Protein AF-A0A7S1VAY6-F1 (afdb_monomer_lite)

Sequence (345 aa):
GAHVGHLSRSVSFITSPSSVDRGHIMYTGDGEMDFQYVRLEQFGRTTIEIINNTKIEDLSGLNFEEGWAKMSVTHQGTNQLARYVFHAHHSRIESFLHGSVILFTPRNGCVHHDSRMHSTNNVVVGAEGSGIFLEDGTETGSVLNNFLVGTGGGSRGGDDGRFSTSSGKDMGHGGFGIWARGQYATIQNNRAEGHFGFAPYAYFVHPGFIQTLKVPAVTGTPTALVGKSLQQVWNMLEPESLSIQVFGAFNDNSAFGTWRIGLDLSYFGGNGSEFVGTELVALASSGRGISTTHTSLLRLDGGSIEAAVPTNTIIGVWCNNGGPLEINYEVIPMVGVNLERGGAC

Foldseek 3Di:
DDDDDDQDFPAEDEDDLPDLDFDAAEDAEEDAAAAERYEFEAWFHNALDDWFAFDWPDCVPPDPVPCPVVIDGPDHGSTHAPGESEEHAHYQEEHEDYLYEYYAYNAEHYEYHLHAYERENYEYEHHQQEPYEDQQALYEYEQYQYEYEFDQHFPLDAQVVCCVVVVSRSHSRQFEHYEHQHLQYAYENYEYEAHGSHEPAEYAHPCVRQQQPANDNYPPQPPVRHGHGNVRVLVVQAPPLDESVVRYAAEQYEYAHYAAEHYEYALAEGRNHEHYAYAYEYAYLEYEDYEYHQYEEYEYAAYEHEHPDLNREYAHYEYENYHDYDYPPVHYYYYSYDPDHHYDD

Organism: NCBI:txid210454

Secondary structure (DSSP, 8-state):
---------SEEEE--TT-SS---EEEEET--EEEESEEEES-S-S--SPPB--EE---TT--HHHHTTT--EEE--SB-TT--SEEEEEESS-EEEES-EEEEESS-SEEEESSBEEEES-EEEEESSEEEEE-SS--BEEEES-EEEEES-S----THHHHHHHTTTT-S-S-EEEEES-S-EEEES-EEEEE-SSEEEEEE--HHHHTT-B----TTS-TTTTT-BHHHHHHHHTTTT--GGGT-EEES-EEEEESSEEEEEES-B-TT-EEEEEEEEE-SSS-EEEEEES-B--EEEEEEEEESSTT--EEEEEEES----EE-TTTS-EESEE---BS--

Radius of gyration: 19.98 Å; chains: 1; bounding box: 55×47×58 Å

InterPro domains:
  IPR018524 DNA/RNA non-specific endonuclease, active site [PS01070] (21-29)

pLDDT: mean 85.47, std 11.88, range [46.44, 98.69]

Structure (mmCIF, N/CA/C/O backbone):
data_AF-A0A7S1VAY6-F1
#
_entry.id   AF-A0A7S1VAY6-F1
#
loop_
_atom_site.group_PDB
_atom_site.id
_atom_site.type_symbol
_atom_site.label_atom_id
_atom_site.label_alt_id
_atom_site.label_comp_id
_atom_site.label_asym_id
_atom_site.label_entity_id
_atom_site.label_seq_id
_atom_site.pdbx_PDB_ins_code
_atom_site.Cartn_x
_atom_site.Cartn_y
_atom_site.Cartn_z
_atom_site.occupancy
_atom_site.B_iso_or_equiv
_atom_site.auth_seq_id
_atom_site.auth_comp_id
_atom_site.auth_asym_id
_atom_site.auth_atom_id
_atom_site.pdbx_PDB_model_num
ATOM 1 N N . GLY A 1 1 ? -13.691 -16.125 14.384 1.00 62.09 1 GLY A N 1
ATOM 2 C CA . GLY A 1 1 ? -13.658 -17.023 13.210 1.00 62.09 1 GLY A CA 1
ATOM 3 C C . GLY A 1 1 ? -12.225 -17.417 12.909 1.00 62.09 1 GLY A C 1
ATOM 4 O O . GLY A 1 1 ? -11.327 -16.821 13.488 1.00 62.09 1 GLY A O 1
ATOM 5 N N . ALA A 1 2 ? -12.010 -18.411 12.047 1.00 78.44 2 ALA A N 1
ATOM 6 C CA . ALA A 1 2 ? -10.693 -18.740 11.497 1.00 78.44 2 ALA A CA 1
ATOM 7 C C . ALA A 1 2 ? -10.665 -18.343 10.016 1.00 78.44 2 ALA A C 1
ATOM 9 O O . ALA A 1 2 ? -11.631 -18.615 9.303 1.00 78.44 2 ALA A O 1
ATOM 10 N N . HIS A 1 3 ? -9.575 -17.723 9.565 1.00 86.62 3 HIS A N 1
ATOM 11 C CA . HIS A 1 3 ? -9.366 -17.360 8.163 1.00 86.62 3 HIS A CA 1
ATOM 12 C C . HIS A 1 3 ? -8.273 -18.232 7.552 1.00 86.62 3 HIS A C 1
ATOM 14 O O . HIS A 1 3 ? -7.314 -18.614 8.223 1.00 86.62 3 HIS A O 1
ATOM 20 N N . VAL A 1 4 ? -8.429 -18.564 6.272 1.00 90.06 4 VAL A N 1
ATOM 21 C CA . VAL A 1 4 ? -7.498 -19.425 5.540 1.00 90.06 4 VAL A CA 1
ATOM 22 C C . VAL A 1 4 ? -7.156 -18.759 4.214 1.00 90.06 4 VAL A C 1
ATOM 24 O O . VAL A 1 4 ? -8.035 -18.510 3.395 1.00 90.06 4 VAL A O 1
ATOM 27 N N . GLY A 1 5 ? -5.868 -18.484 4.000 1.00 91.56 5 GLY A N 1
ATOM 28 C CA . GLY A 1 5 ? -5.339 -18.001 2.726 1.00 91.56 5 GLY A CA 1
ATOM 29 C C . GLY A 1 5 ? -4.748 -19.147 1.905 1.00 91.56 5 GLY A C 1
ATOM 30 O O . GLY A 1 5 ? -3.896 -19.889 2.390 1.00 91.56 5 GLY A O 1
ATOM 31 N N . HIS A 1 6 ? -5.161 -19.288 0.645 1.00 94.81 6 HIS A N 1
ATOM 32 C CA . HIS A 1 6 ? -4.549 -20.241 -0.284 1.00 94.81 6 HIS A CA 1
ATOM 33 C C . HIS A 1 6 ? -3.290 -19.620 -0.908 1.00 94.81 6 HIS A C 1
ATOM 35 O O . HIS A 1 6 ? -3.394 -18.651 -1.661 1.00 94.81 6 HIS A O 1
ATOM 41 N N . LEU A 1 7 ? -2.105 -20.171 -0.613 1.00 97.38 7 LEU A N 1
ATOM 42 C CA . LEU A 1 7 ? -0.810 -19.563 -0.973 1.00 97.38 7 LEU A CA 1
ATOM 43 C C . LEU A 1 7 ? -0.155 -20.133 -2.244 1.00 97.38 7 LEU A C 1
ATOM 45 O O . LEU A 1 7 ? 0.759 -19.521 -2.795 1.00 97.38 7 LEU A O 1
ATOM 49 N N . SER A 1 8 ? -0.578 -21.304 -2.725 1.00 96.38 8 SER A N 1
ATOM 50 C CA . SER A 1 8 ? -0.020 -21.903 -3.945 1.00 96.38 8 SER A CA 1
ATOM 51 C C . SER A 1 8 ? -0.697 -21.383 -5.206 1.00 96.38 8 SER A C 1
ATOM 53 O O . SER A 1 8 ? -1.898 -21.120 -5.222 1.00 96.38 8 SER A O 1
ATOM 55 N N . ARG A 1 9 ? 0.085 -21.269 -6.280 1.00 97.50 9 ARG A N 1
ATOM 56 C CA . ARG A 1 9 ? -0.356 -20.900 -7.627 1.00 97.50 9 ARG A CA 1
ATOM 57 C C . ARG A 1 9 ? 0.389 -21.751 -8.649 1.00 97.50 9 ARG A C 1
ATOM 59 O O . ARG A 1 9 ? 1.514 -22.163 -8.381 1.00 97.50 9 ARG A O 1
ATOM 66 N N . SER A 1 10 ? -0.233 -22.001 -9.800 1.00 96.44 10 SER A N 1
ATOM 67 C CA . SER A 1 10 ? 0.363 -22.806 -10.877 1.00 96.44 10 SER A CA 1
ATOM 68 C C . SER A 1 10 ? 1.561 -22.117 -11.531 1.00 96.44 10 SER A C 1
ATOM 70 O O . SER A 1 10 ? 2.460 -22.787 -12.028 1.00 96.44 10 SER A O 1
ATOM 72 N N . VAL A 1 11 ? 1.578 -20.781 -11.513 1.00 97.19 11 VAL A N 1
ATOM 73 C CA . VAL A 1 11 ? 2.704 -19.962 -11.962 1.00 97.19 11 VAL A CA 1
ATOM 74 C C . VAL A 1 11 ? 3.364 -19.344 -10.737 1.00 97.19 11 VAL A C 1
ATOM 76 O O . VAL A 1 11 ? 2.702 -18.687 -9.928 1.00 97.19 11 VAL A O 1
ATOM 79 N N . SER A 1 12 ? 4.672 -19.555 -10.594 1.00 97.00 12 SER A N 1
ATOM 80 C CA . SER A 1 12 ? 5.453 -19.007 -9.489 1.00 97.00 12 SER A CA 1
ATOM 81 C C . SER A 1 12 ? 6.788 -18.453 -9.960 1.00 97.00 12 SER A C 1
ATOM 83 O O . SER A 1 12 ? 7.541 -19.150 -10.639 1.00 97.00 12 SER A O 1
ATOM 85 N N . PHE A 1 13 ? 7.109 -17.246 -9.510 1.00 96.62 13 PHE A N 1
ATOM 86 C CA . PHE A 1 13 ? 8.430 -16.653 -9.631 1.00 96.62 13 PHE A CA 1
ATOM 87 C C . PHE A 1 13 ? 9.034 -16.544 -8.235 1.00 96.62 13 PHE A C 1
ATOM 89 O O . PHE A 1 13 ? 8.466 -15.914 -7.342 1.00 96.62 13 PHE A O 1
ATOM 96 N N . ILE A 1 14 ? 10.177 -17.196 -8.041 1.00 96.38 14 ILE A N 1
ATOM 97 C CA . ILE A 1 14 ? 10.811 -17.340 -6.732 1.00 96.38 14 ILE A CA 1
ATOM 98 C C . ILE A 1 14 ? 12.276 -16.958 -6.885 1.00 96.38 14 ILE A C 1
ATOM 100 O O . ILE A 1 14 ? 12.974 -17.503 -7.739 1.00 96.38 14 ILE A O 1
ATOM 104 N N . THR A 1 15 ? 12.742 -16.023 -6.061 1.00 96.69 15 THR A N 1
ATOM 105 C CA . THR A 1 15 ? 14.181 -15.789 -5.899 1.00 96.69 15 THR A CA 1
ATOM 106 C C . THR A 1 15 ? 14.673 -16.603 -4.700 1.00 96.69 15 THR A C 1
ATOM 108 O O . THR A 1 15 ? 13.926 -16.801 -3.750 1.00 96.69 15 THR A O 1
ATOM 111 N N . SER A 1 16 ? 15.918 -17.086 -4.727 1.00 93.19 16 SER A N 1
ATOM 112 C CA . SER A 1 16 ? 16.529 -17.748 -3.565 1.00 93.19 16 SER A CA 1
ATOM 113 C C . SER A 1 16 ? 16.543 -16.829 -2.326 1.00 93.19 16 SER A C 1
ATOM 115 O O . SER A 1 16 ? 16.897 -15.652 -2.474 1.00 93.19 16 SER A O 1
ATOM 117 N N . PRO A 1 17 ? 16.300 -17.346 -1.101 1.00 85.38 17 PRO A N 1
ATOM 118 C CA . PRO A 1 17 ? 16.268 -16.520 0.117 1.00 85.38 17 PRO A CA 1
ATOM 119 C C . PRO A 1 17 ? 17.592 -15.845 0.427 1.00 85.38 17 PRO A C 1
ATOM 121 O O . PRO A 1 17 ? 17.623 -14.721 0.935 1.00 85.38 17 PRO A O 1
ATOM 124 N N . SER A 1 18 ? 18.678 -16.532 0.079 1.00 88.25 18 SER A N 1
ATOM 125 C CA . SER A 1 18 ? 20.050 -16.066 0.235 1.00 88.25 18 SER A CA 1
ATOM 126 C C . SER A 1 18 ? 20.506 -15.120 -0.876 1.00 88.25 18 SER A C 1
ATOM 128 O O . SER A 1 18 ? 21.628 -14.623 -0.810 1.00 88.25 18 SER A O 1
ATOM 130 N N . SER A 1 19 ? 19.682 -14.871 -1.902 1.00 89.69 19 SER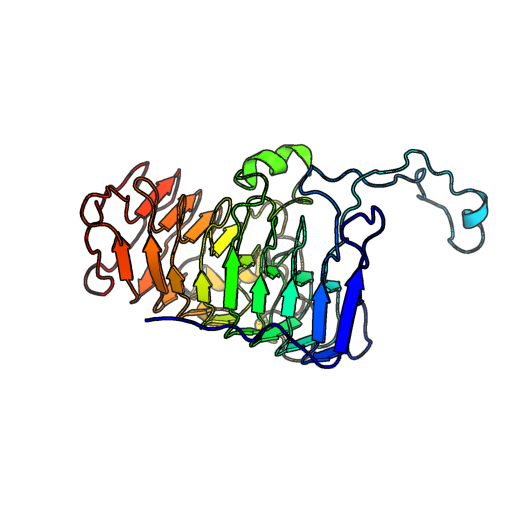 A N 1
ATOM 131 C CA . SER A 1 19 ? 20.079 -13.992 -2.998 1.00 89.69 19 SER A CA 1
ATOM 132 C C . SER A 1 19 ? 20.181 -12.545 -2.526 1.00 89.69 19 SER A C 1
ATOM 134 O O . SER A 1 19 ? 19.230 -11.982 -1.970 1.00 89.69 19 SER A O 1
ATOM 136 N N . VAL A 1 20 ? 21.325 -11.930 -2.822 1.00 85.88 20 VAL A N 1
ATOM 137 C CA . VAL A 1 20 ? 21.521 -10.477 -2.731 1.00 85.88 20 VAL A CA 1
ATOM 138 C C . VAL A 1 20 ? 20.916 -9.743 -3.938 1.00 85.88 20 VAL A C 1
ATOM 140 O O . VAL A 1 20 ? 20.630 -8.548 -3.868 1.00 85.88 20 VAL A O 1
ATOM 143 N N . ASP A 1 21 ? 20.617 -10.489 -5.005 1.00 86.75 21 ASP A N 1
ATOM 144 C CA . ASP A 1 21 ? 20.003 -10.018 -6.241 1.00 86.75 21 ASP A CA 1
ATOM 145 C C . ASP A 1 21 ? 18.615 -10.634 -6.394 1.00 86.75 21 ASP A C 1
ATOM 147 O O . ASP A 1 21 ? 18.418 -11.712 -6.956 1.00 86.75 21 ASP A O 1
ATOM 151 N N . ARG A 1 22 ? 17.633 -9.956 -5.806 1.00 92.25 22 ARG A N 1
ATOM 152 C CA . ARG A 1 22 ? 16.227 -10.352 -5.855 1.00 92.25 22 ARG A CA 1
ATOM 153 C C . ARG A 1 22 ? 15.528 -9.795 -7.087 1.00 92.25 22 ARG A C 1
ATOM 155 O O . ARG A 1 22 ? 15.816 -8.668 -7.507 1.00 92.25 22 ARG A O 1
ATOM 162 N N . GLY A 1 23 ? 14.607 -10.581 -7.640 1.00 93.12 23 GLY A N 1
ATOM 163 C CA . GLY A 1 23 ? 13.790 -10.168 -8.776 1.00 93.12 23 GLY A CA 1
ATOM 164 C C . GLY A 1 23 ? 12.960 -8.919 -8.473 1.00 93.12 23 GLY A C 1
ATOM 165 O O . GLY A 1 23 ? 12.684 -8.595 -7.318 1.00 93.12 23 GLY A O 1
ATOM 166 N N . HIS A 1 24 ? 12.557 -8.218 -9.524 1.00 95.06 24 HIS A N 1
ATOM 167 C CA . HIS A 1 24 ? 11.700 -7.043 -9.463 1.00 95.06 24 HIS A CA 1
ATOM 168 C C . HIS A 1 24 ? 10.812 -7.047 -10.704 1.00 95.06 24 HIS A C 1
ATOM 170 O O . HIS A 1 24 ? 11.334 -7.101 -11.817 1.00 95.06 24 HIS A O 1
ATOM 176 N N . ILE A 1 25 ? 9.493 -7.021 -10.520 1.00 94.19 25 ILE A N 1
ATOM 177 C CA . ILE A 1 25 ? 8.556 -6.866 -11.632 1.00 94.19 25 ILE A CA 1
ATOM 178 C C . ILE A 1 25 ? 8.195 -5.390 -11.714 1.00 94.19 25 ILE A C 1
ATOM 180 O O . ILE A 1 25 ? 7.524 -4.866 -10.825 1.00 94.19 25 ILE A O 1
ATOM 184 N N . MET A 1 26 ? 8.665 -4.736 -12.774 1.00 92.81 26 MET A N 1
ATOM 185 C CA . MET A 1 26 ? 8.316 -3.359 -13.093 1.00 92.81 26 MET A CA 1
ATOM 186 C C . MET A 1 26 ? 7.440 -3.328 -14.325 1.00 92.81 26 MET A C 1
ATOM 188 O O . MET A 1 26 ? 7.745 -3.967 -15.332 1.00 92.81 26 MET A O 1
ATOM 192 N N . TYR A 1 27 ? 6.409 -2.509 -14.244 1.00 90.00 27 TYR A N 1
ATOM 193 C CA . TYR A 1 27 ? 5.573 -2.171 -15.362 1.00 90.00 27 TYR A CA 1
ATOM 194 C C . TYR A 1 27 ? 5.511 -0.656 -15.537 1.00 90.00 27 TYR A C 1
ATOM 196 O O . TYR A 1 27 ? 5.366 0.073 -14.560 1.00 90.00 27 TYR A O 1
ATOM 204 N N . THR A 1 28 ? 5.684 -0.176 -16.770 1.00 91.06 28 THR A N 1
ATOM 205 C CA . THR A 1 28 ? 5.775 1.253 -17.069 1.00 91.06 28 THR A CA 1
ATOM 206 C C . THR A 1 28 ? 5.270 1.579 -18.471 1.00 91.06 28 THR A C 1
ATOM 208 O O . THR A 1 28 ? 5.361 0.752 -19.380 1.00 91.06 28 THR A O 1
ATOM 211 N N . GLY A 1 29 ? 4.771 2.803 -18.653 1.00 87.06 29 GLY A N 1
ATOM 212 C CA . GLY A 1 29 ? 4.339 3.314 -19.951 1.00 87.06 29 GLY A CA 1
ATOM 213 C C . GLY A 1 29 ? 2.973 2.787 -20.391 1.00 87.06 29 GLY A C 1
ATOM 214 O O . GLY A 1 29 ? 2.019 2.812 -19.617 1.00 87.06 29 GLY A O 1
ATOM 215 N N . ASP A 1 30 ? 2.879 2.380 -21.658 1.00 87.06 30 ASP A N 1
ATOM 216 C CA . ASP A 1 30 ? 1.618 2.128 -22.374 1.00 87.06 30 ASP A CA 1
ATOM 217 C C . ASP A 1 30 ? 1.333 0.625 -22.635 1.00 87.06 30 ASP A C 1
ATOM 219 O O . ASP A 1 30 ? 0.508 0.296 -23.484 1.00 87.06 30 ASP A O 1
ATOM 223 N N . GLY A 1 31 ? 2.041 -0.311 -21.989 1.00 79.62 31 GLY A N 1
ATOM 224 C CA . GLY A 1 31 ? 1.965 -1.748 -22.318 1.00 79.62 31 GLY A CA 1
ATOM 225 C C . GLY A 1 31 ? 0.978 -2.557 -21.470 1.00 79.62 31 GLY A C 1
ATOM 226 O O . GLY A 1 31 ? 1.164 -2.668 -20.279 1.00 79.62 31 GLY A O 1
ATOM 227 N N . GLU A 1 32 ? -0.040 -3.207 -22.034 1.00 78.81 32 GLU A N 1
ATOM 228 C CA . GLU A 1 32 ? -1.038 -3.944 -21.226 1.00 78.81 32 GLU A CA 1
ATOM 229 C C . GLU A 1 32 ? -0.427 -4.927 -20.211 1.00 78.81 32 GLU A C 1
ATOM 231 O O . GLU A 1 32 ? 0.386 -5.784 -20.566 1.00 78.81 32 GLU A O 1
ATOM 236 N N . MET A 1 33 ? -0.823 -4.794 -18.938 1.00 79.50 33 MET A N 1
ATOM 237 C CA . MET A 1 33 ? -0.388 -5.687 -17.869 1.00 79.50 33 MET A CA 1
ATOM 238 C C . MET A 1 33 ? -1.571 -6.226 -17.074 1.00 79.50 33 MET A C 1
ATOM 240 O O . MET A 1 33 ? -2.215 -5.517 -16.296 1.00 79.50 33 MET A O 1
ATOM 244 N N . ASP A 1 34 ? -1.753 -7.533 -17.205 1.00 88.44 34 ASP A N 1
ATOM 245 C CA . ASP A 1 34 ? -2.732 -8.300 -16.459 1.00 88.44 34 ASP A CA 1
ATOM 246 C C . ASP A 1 34 ? -2.043 -9.464 -15.731 1.00 88.44 34 ASP A C 1
ATOM 248 O O . ASP A 1 34 ? -1.681 -10.483 -16.324 1.00 88.44 34 ASP A O 1
ATOM 252 N N . PHE A 1 35 ? -1.770 -9.276 -14.437 1.00 92.31 35 PHE A N 1
ATOM 253 C CA . PHE A 1 35 ? -1.018 -10.223 -13.619 1.00 92.31 35 PHE A CA 1
ATOM 254 C C . PHE A 1 35 ? -1.958 -10.970 -12.673 1.00 92.31 35 PHE A C 1
ATOM 256 O O . PHE A 1 35 ? -2.285 -10.500 -11.579 1.00 92.31 35 PHE A O 1
ATOM 263 N N . GLN A 1 36 ? -2.401 -12.155 -13.094 1.00 95.94 36 GLN A N 1
ATOM 264 C CA . GLN A 1 36 ? -3.411 -12.913 -12.359 1.00 95.94 36 GLN A CA 1
ATOM 265 C C . GLN A 1 36 ? -2.922 -14.269 -11.864 1.00 95.94 36 GLN A C 1
ATOM 267 O O . GLN A 1 36 ? -2.280 -15.023 -12.592 1.00 95.94 36 GLN A O 1
ATOM 272 N N . TYR A 1 37 ? -3.313 -14.617 -10.638 1.00 97.69 37 TYR A N 1
ATOM 273 C CA . TYR A 1 37 ? -3.116 -15.941 -10.046 1.00 97.69 37 TYR A CA 1
ATOM 274 C C . TYR A 1 37 ? -1.657 -16.411 -10.049 1.00 97.69 37 TYR A C 1
ATOM 276 O O . TYR A 1 37 ? -1.381 -17.594 -10.254 1.00 97.69 37 TYR A O 1
ATOM 284 N N . VAL A 1 38 ? -0.718 -15.503 -9.781 1.00 97.25 38 VAL A N 1
ATOM 285 C CA . VAL A 1 38 ? 0.718 -15.805 -9.731 1.00 97.25 38 VAL A CA 1
ATOM 286 C C . VAL A 1 38 ? 1.233 -15.742 -8.297 1.00 97.25 38 VAL A C 1
ATOM 288 O O . VAL A 1 38 ? 0.786 -14.924 -7.496 1.00 97.25 38 VAL A O 1
ATOM 291 N N . ARG A 1 39 ? 2.197 -16.602 -7.960 1.00 98.00 39 ARG A N 1
ATOM 292 C CA . ARG A 1 39 ? 2.983 -16.496 -6.724 1.00 98.00 39 ARG A CA 1
ATOM 293 C C . ARG A 1 39 ? 4.296 -15.765 -6.996 1.00 98.00 39 ARG A C 1
ATOM 295 O O . ARG A 1 39 ? 5.075 -16.197 -7.840 1.00 98.00 39 ARG A O 1
ATOM 302 N N . LEU A 1 40 ? 4.554 -14.709 -6.240 1.00 97.75 40 LEU A N 1
ATOM 303 C CA . LEU A 1 40 ? 5.805 -13.960 -6.210 1.00 97.75 40 LEU A CA 1
ATOM 304 C C . LEU A 1 40 ? 6.443 -14.128 -4.837 1.00 97.75 40 LEU A C 1
ATOM 306 O O . LEU A 1 40 ? 5.812 -13.848 -3.819 1.00 97.75 40 LEU A O 1
ATOM 310 N N . GLU A 1 41 ? 7.689 -14.582 -4.791 1.00 97.50 41 GLU A N 1
ATOM 311 C CA . GLU A 1 41 ? 8.341 -14.892 -3.523 1.00 97.50 41 GLU A CA 1
ATOM 312 C C . GLU A 1 41 ? 9.785 -14.415 -3.473 1.00 97.50 41 GLU A C 1
ATOM 314 O O . GLU A 1 41 ? 10.598 -14.747 -4.339 1.00 97.50 41 GLU A O 1
ATOM 319 N N . GLN A 1 42 ? 10.098 -13.674 -2.405 1.00 95.81 42 GLN A N 1
ATOM 320 C CA . GLN A 1 42 ? 11.440 -13.175 -2.098 1.00 95.81 42 GLN A CA 1
ATOM 321 C C . GLN A 1 42 ? 11.990 -12.221 -3.164 1.00 95.81 42 GLN A C 1
ATOM 323 O O . GLN A 1 42 ? 13.178 -12.197 -3.470 1.00 95.81 42 GLN A O 1
ATOM 328 N N . PHE A 1 43 ? 11.104 -11.391 -3.709 1.00 96.50 43 PHE A N 1
ATOM 329 C CA . PHE A 1 43 ? 11.421 -10.316 -4.646 1.00 96.50 43 PHE A CA 1
ATOM 330 C C . PHE A 1 43 ? 11.623 -8.972 -3.915 1.00 96.50 43 PHE A C 1
ATOM 332 O O . PHE A 1 43 ? 11.376 -8.839 -2.710 1.00 96.50 43 PHE A O 1
ATOM 339 N N . GLY A 1 44 ? 12.035 -7.953 -4.667 1.00 94.75 44 GLY A N 1
ATOM 340 C CA . GLY A 1 44 ? 12.216 -6.582 -4.207 1.00 94.75 44 GLY A CA 1
ATOM 341 C C . GLY A 1 44 ? 13.580 -6.350 -3.566 1.00 94.75 44 GLY A C 1
ATOM 342 O O . GLY A 1 44 ? 14.583 -6.947 -3.949 1.00 94.75 44 GLY A O 1
ATOM 343 N N . ARG A 1 45 ? 13.647 -5.440 -2.597 1.00 93.06 45 ARG A N 1
ATOM 344 C CA . ARG A 1 45 ? 14.878 -5.178 -1.837 1.00 93.06 45 ARG A CA 1
ATOM 345 C C . ARG A 1 45 ? 15.229 -6.345 -0.916 1.00 93.06 45 ARG A C 1
ATOM 347 O O . ARG A 1 45 ? 14.388 -7.153 -0.537 1.00 93.06 45 ARG A O 1
ATOM 354 N N . THR A 1 46 ? 16.495 -6.402 -0.525 1.00 91.75 46 THR A N 1
ATOM 355 C CA . THR A 1 46 ? 17.024 -7.375 0.443 1.00 91.75 46 THR A CA 1
ATOM 356 C C . THR A 1 46 ? 16.982 -6.865 1.881 1.00 91.75 46 THR A C 1
ATOM 358 O O . THR A 1 46 ? 17.260 -7.626 2.800 1.00 91.75 46 THR A O 1
ATOM 361 N N . THR A 1 47 ? 16.641 -5.590 2.089 1.00 92.38 47 THR A N 1
ATOM 362 C CA . THR A 1 47 ? 16.638 -4.954 3.407 1.00 92.38 47 THR A CA 1
ATOM 363 C C . THR A 1 47 ? 15.634 -3.803 3.506 1.00 92.38 47 THR A C 1
ATOM 365 O O . THR A 1 47 ? 15.348 -3.123 2.512 1.00 92.38 47 THR A O 1
ATOM 368 N N . ILE A 1 48 ? 15.163 -3.540 4.729 1.00 91.69 48 ILE A N 1
ATOM 369 C CA . ILE A 1 48 ? 14.350 -2.376 5.090 1.00 91.69 48 ILE A CA 1
ATOM 370 C C . ILE A 1 48 ? 15.180 -1.114 5.370 1.00 91.69 48 ILE A C 1
ATOM 372 O O . ILE A 1 48 ? 14.604 -0.050 5.602 1.00 91.69 48 ILE A O 1
ATOM 376 N N . GLU A 1 49 ? 16.513 -1.191 5.348 1.00 91.94 49 GLU A N 1
ATOM 377 C CA . GLU A 1 49 ? 17.389 -0.046 5.640 1.00 91.94 49 GLU A CA 1
ATOM 378 C C . GLU A 1 49 ? 17.107 1.179 4.755 1.00 91.94 49 GLU A C 1
ATOM 380 O O . GLU A 1 49 ? 16.375 1.106 3.768 1.00 91.94 49 GLU A O 1
ATOM 385 N N . ILE A 1 50 ? 17.643 2.343 5.111 1.00 91.25 50 ILE A N 1
ATOM 386 C CA . ILE A 1 50 ? 17.462 3.557 4.300 1.00 91.25 50 ILE A CA 1
ATOM 387 C C . ILE A 1 50 ? 18.022 3.336 2.885 1.00 91.25 50 ILE A C 1
ATOM 389 O O . ILE A 1 50 ? 19.017 2.625 2.702 1.00 91.25 50 ILE A O 1
ATOM 393 N N . ILE A 1 51 ? 17.364 3.914 1.873 1.00 91.44 51 ILE A N 1
ATOM 394 C CA . ILE A 1 51 ? 17.825 3.859 0.478 1.00 91.44 51 ILE A CA 1
ATOM 395 C C . ILE A 1 51 ? 19.302 4.250 0.347 1.00 91.44 51 ILE A C 1
ATOM 397 O O . ILE A 1 51 ? 19.773 5.241 0.901 1.00 91.44 51 ILE A O 1
ATOM 401 N N . ASN A 1 52 ? 20.023 3.476 -0.451 1.00 91.81 52 ASN A N 1
ATOM 402 C CA . ASN A 1 52 ? 21.399 3.721 -0.837 1.00 91.81 52 ASN A CA 1
ATOM 403 C C . ASN A 1 52 ? 21.527 3.422 -2.332 1.00 91.81 52 ASN A C 1
ATOM 405 O O . ASN A 1 52 ? 21.802 2.286 -2.723 1.00 91.81 52 ASN A O 1
ATOM 409 N N . ASN A 1 53 ? 21.254 4.439 -3.150 1.00 91.31 53 ASN A N 1
ATOM 410 C CA . ASN A 1 53 ? 21.210 4.331 -4.606 1.00 91.31 53 ASN A CA 1
ATOM 411 C C . ASN A 1 53 ? 22.591 4.391 -5.230 1.00 91.31 53 ASN A C 1
ATOM 413 O O . ASN A 1 53 ? 23.464 5.096 -4.734 1.00 91.31 53 ASN A O 1
ATOM 417 N N . THR A 1 54 ? 22.748 3.728 -6.368 1.00 91.00 54 THR A N 1
ATOM 418 C CA . THR A 1 54 ? 23.883 3.960 -7.254 1.00 91.00 54 THR A CA 1
ATOM 419 C C . THR A 1 54 ? 23.779 5.381 -7.788 1.00 91.00 54 THR A C 1
ATOM 421 O O . THR A 1 54 ? 22.708 5.811 -8.213 1.00 91.00 54 THR A O 1
ATOM 424 N N . LYS A 1 55 ? 24.884 6.120 -7.733 1.00 89.25 55 LYS A N 1
ATOM 425 C CA . LYS A 1 55 ? 24.988 7.466 -8.291 1.00 89.25 55 LYS A CA 1
ATOM 426 C C . LYS A 1 55 ? 25.915 7.417 -9.489 1.00 89.25 55 LYS A C 1
ATOM 428 O O . LYS A 1 55 ? 26.984 6.810 -9.442 1.00 89.25 55 LYS A O 1
ATOM 433 N N . ILE A 1 56 ? 25.476 8.064 -10.550 1.00 86.62 56 ILE A N 1
ATOM 434 C CA . ILE A 1 56 ? 26.263 8.332 -11.745 1.00 86.62 56 ILE A CA 1
ATOM 435 C C . ILE A 1 56 ? 26.596 9.827 -11.694 1.00 86.62 56 ILE A C 1
ATOM 437 O O . ILE A 1 56 ? 25.865 10.588 -11.053 1.00 86.62 56 ILE A O 1
ATOM 441 N N . GLU A 1 57 ? 27.734 10.237 -12.250 1.00 83.38 57 GLU A N 1
ATOM 442 C CA . GLU A 1 57 ? 28.073 11.658 -12.400 1.00 83.38 57 GLU A CA 1
ATOM 443 C C . GLU A 1 57 ? 26.934 12.468 -13.044 1.00 83.38 57 GLU A C 1
ATOM 445 O O . GLU A 1 57 ? 26.062 11.904 -13.708 1.00 83.38 57 GLU A O 1
ATOM 450 N N . ASP A 1 58 ? 26.917 13.785 -12.811 1.00 70.44 58 ASP A N 1
ATOM 451 C CA . ASP A 1 58 ? 25.869 14.662 -13.335 1.00 70.44 58 ASP A CA 1
ATOM 452 C C . ASP A 1 58 ? 25.770 14.539 -14.864 1.00 70.44 58 ASP A C 1
ATOM 454 O O . ASP A 1 58 ? 26.712 14.834 -15.596 1.00 70.44 58 ASP A O 1
ATOM 458 N N . LEU A 1 59 ? 24.604 14.083 -15.323 1.00 68.88 59 LEU A N 1
ATOM 459 C CA . LEU A 1 59 ? 24.291 13.849 -16.731 1.00 68.88 59 LEU A CA 1
ATOM 460 C C . LEU A 1 59 ? 23.752 15.108 -17.418 1.00 68.88 59 LEU A C 1
ATOM 462 O O . LEU A 1 59 ? 23.347 15.044 -18.582 1.00 68.88 59 LEU A O 1
ATOM 466 N N . SER A 1 60 ? 23.685 16.241 -16.710 1.00 67.88 60 SER A N 1
ATOM 467 C CA . SER A 1 60 ? 23.198 17.493 -17.272 1.00 67.88 60 SER A CA 1
ATOM 468 C C . SER A 1 60 ? 24.027 17.884 -18.507 1.00 67.88 60 SER A C 1
ATOM 470 O O . SER A 1 60 ? 25.245 18.035 -18.470 1.00 67.88 60 SER A O 1
ATOM 472 N N . GLY A 1 61 ? 23.354 17.983 -19.658 1.00 64.75 61 GLY A N 1
ATOM 473 C CA . GLY A 1 61 ? 23.989 18.296 -20.943 1.00 64.75 61 GLY A CA 1
ATOM 474 C C . GLY A 1 61 ? 24.534 17.100 -21.736 1.00 64.75 61 GLY A C 1
ATOM 475 O O . GLY A 1 61 ? 25.064 17.312 -22.826 1.00 64.75 61 GLY A O 1
ATOM 476 N N . LEU A 1 62 ? 24.384 15.858 -21.260 1.00 65.12 62 LEU A N 1
ATOM 477 C CA . LEU A 1 62 ? 24.696 14.668 -22.056 1.00 65.12 62 LEU A CA 1
ATOM 478 C C . LEU A 1 62 ? 23.494 14.248 -22.917 1.00 65.12 62 LEU A C 1
ATOM 480 O O . LEU A 1 62 ? 22.379 14.084 -22.426 1.00 65.12 62 LEU A O 1
ATOM 484 N N . ASN A 1 63 ? 23.733 14.029 -24.212 1.00 69.50 63 ASN A N 1
ATOM 485 C CA . ASN A 1 63 ? 22.815 13.287 -25.076 1.00 69.50 63 ASN A CA 1
ATOM 486 C C . ASN A 1 63 ? 23.042 11.781 -24.847 1.00 69.50 63 ASN A C 1
ATOM 488 O O . ASN A 1 63 ? 24.187 11.327 -24.879 1.00 69.50 63 ASN A O 1
ATOM 492 N N . PHE A 1 64 ? 21.974 11.008 -24.621 1.00 70.12 64 PHE A N 1
ATOM 493 C CA . PHE A 1 64 ? 22.048 9.567 -24.355 1.00 70.12 64 PHE A CA 1
ATOM 494 C C . PHE A 1 64 ? 22.718 8.758 -25.479 1.00 70.12 64 PHE A C 1
ATOM 496 O O . PHE A 1 64 ? 23.278 7.714 -25.181 1.00 70.12 64 PHE A O 1
ATOM 503 N N . GLU A 1 65 ? 22.743 9.205 -26.737 1.00 70.38 65 GLU A N 1
ATOM 504 C CA . GLU A 1 65 ? 23.454 8.452 -27.790 1.00 70.38 65 GLU A CA 1
ATOM 505 C C . GLU A 1 65 ? 24.988 8.578 -27.707 1.00 70.38 65 GLU A C 1
ATOM 507 O O . GLU A 1 65 ? 25.701 7.604 -27.936 1.00 70.38 65 GLU A O 1
ATOM 512 N N . GLU A 1 66 ? 25.522 9.744 -27.327 1.00 68.19 66 GLU A N 1
ATOM 513 C CA . GLU A 1 66 ? 26.976 10.006 -27.290 1.00 68.19 66 GLU A CA 1
ATOM 514 C C . GLU A 1 66 ? 27.571 9.954 -25.870 1.00 68.19 66 GLU A C 1
ATOM 516 O O . GLU A 1 66 ? 28.787 9.844 -25.684 1.00 68.19 66 GLU A O 1
ATOM 521 N N . GLY A 1 67 ? 26.720 10.072 -24.849 1.00 68.62 67 GLY A N 1
ATOM 522 C CA . GLY A 1 67 ? 27.108 10.222 -23.449 1.00 68.62 67 GLY A CA 1
ATOM 523 C C . GLY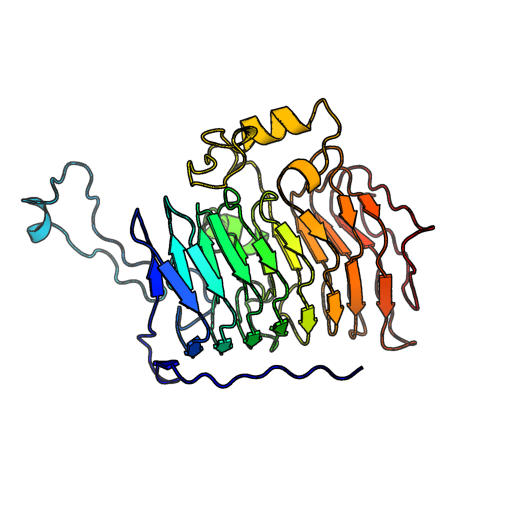 A 1 67 ? 27.407 8.914 -22.720 1.00 68.62 67 GLY A C 1
ATOM 524 O O . GLY A 1 67 ? 28.067 8.964 -21.687 1.00 68.62 67 GLY A O 1
ATOM 525 N N . TRP A 1 68 ? 26.991 7.750 -23.241 1.00 68.12 68 TRP A N 1
ATOM 526 C CA . TRP A 1 68 ? 27.138 6.460 -22.541 1.00 68.12 68 TRP A CA 1
ATOM 527 C C . TRP A 1 68 ? 28.583 6.134 -22.161 1.00 68.12 68 TRP A C 1
ATOM 529 O O . TRP A 1 68 ? 28.841 5.704 -21.043 1.00 68.12 68 TRP A O 1
ATOM 539 N N . ALA A 1 69 ? 29.536 6.390 -23.061 1.00 70.88 69 ALA A N 1
ATOM 540 C CA . ALA A 1 69 ? 30.958 6.156 -22.795 1.00 70.88 69 ALA A CA 1
ATOM 541 C C . ALA A 1 69 ? 31.557 7.129 -21.763 1.00 70.88 69 ALA A C 1
ATOM 543 O O . ALA A 1 69 ? 32.672 6.911 -21.294 1.00 70.88 69 ALA A O 1
ATOM 544 N N . LYS A 1 70 ? 30.842 8.213 -21.443 1.00 69.94 70 LYS A N 1
ATOM 545 C CA . LYS A 1 70 ? 31.272 9.243 -20.493 1.00 69.94 70 LYS A CA 1
ATOM 546 C C . LYS A 1 70 ? 30.691 9.010 -19.100 1.00 69.94 70 LYS A C 1
ATOM 548 O O . LYS A 1 70 ? 31.334 9.391 -18.139 1.00 69.94 70 LYS A O 1
ATOM 553 N N . MET A 1 71 ? 29.553 8.317 -18.985 1.00 78.69 71 MET A N 1
ATOM 554 C CA . MET A 1 71 ? 28.897 8.039 -17.704 1.00 78.69 71 MET A CA 1
ATOM 555 C C . MET A 1 71 ? 29.831 7.289 -16.744 1.00 78.69 71 MET A C 1
ATOM 557 O O . MET A 1 71 ? 30.141 6.114 -16.948 1.00 78.69 71 MET A O 1
ATOM 561 N N . SER A 1 72 ? 30.233 7.948 -15.657 1.00 84.31 72 SER A N 1
ATOM 562 C CA . SER A 1 72 ? 31.010 7.334 -14.580 1.00 84.31 72 SER A CA 1
ATOM 563 C C . SER A 1 72 ? 30.137 7.069 -13.346 1.00 84.31 72 SER A C 1
ATOM 565 O O . SER A 1 72 ? 29.394 7.933 -12.874 1.00 84.31 72 SER A O 1
ATOM 567 N N . VAL A 1 73 ? 30.190 5.841 -12.816 1.00 89.19 73 VAL A N 1
ATOM 568 C CA . VAL A 1 73 ? 29.531 5.499 -11.546 1.00 89.19 73 VAL A CA 1
ATOM 569 C C . VAL A 1 73 ? 30.356 6.104 -10.413 1.00 89.19 73 VAL A C 1
ATOM 571 O O . VAL A 1 73 ? 31.452 5.636 -10.118 1.00 89.19 73 VAL A O 1
ATOM 574 N N . THR A 1 74 ? 29.825 7.141 -9.768 1.00 91.12 74 THR A N 1
ATOM 575 C CA . THR A 1 74 ? 30.484 7.844 -8.654 1.00 91.12 74 THR A CA 1
ATOM 576 C C . THR A 1 74 ? 30.222 7.181 -7.307 1.00 91.12 74 THR A C 1
ATOM 578 O O . THR A 1 74 ? 30.949 7.416 -6.344 1.00 91.12 74 THR A O 1
ATOM 581 N N . HIS A 1 75 ? 29.191 6.338 -7.222 1.00 92.81 75 HIS A N 1
ATOM 582 C CA . HIS A 1 75 ? 28.880 5.553 -6.034 1.00 92.81 75 HIS A CA 1
ATOM 583 C C . HIS A 1 75 ? 28.068 4.318 -6.410 1.00 92.81 75 HIS A C 1
ATOM 585 O O . HIS A 1 75 ? 27.045 4.441 -7.080 1.00 92.81 75 HIS A O 1
ATOM 591 N N . GLN A 1 76 ? 28.476 3.137 -5.951 1.00 91.69 76 GLN A N 1
ATOM 592 C CA . GLN A 1 76 ? 27.691 1.914 -6.106 1.00 91.69 76 GLN A CA 1
ATOM 593 C C . GLN A 1 76 ? 26.799 1.724 -4.877 1.00 91.69 76 GLN A C 1
ATOM 595 O O . GLN A 1 76 ? 27.273 1.478 -3.768 1.00 91.69 76 GLN A O 1
ATOM 600 N N . GLY A 1 77 ? 25.490 1.850 -5.070 1.00 91.31 77 GLY A N 1
ATOM 601 C CA . GLY A 1 77 ? 24.533 1.753 -3.979 1.00 91.31 77 GLY A CA 1
ATOM 602 C C . GLY A 1 77 ? 24.267 0.311 -3.555 1.00 91.31 77 GLY A C 1
ATOM 603 O O . GLY A 1 77 ? 24.209 -0.596 -4.385 1.00 91.31 77 GLY A O 1
ATOM 604 N N . THR A 1 78 ? 24.047 0.104 -2.260 1.00 91.31 78 THR A N 1
ATOM 605 C CA . THR A 1 78 ? 23.782 -1.221 -1.673 1.00 91.31 78 THR A CA 1
ATOM 606 C C . THR A 1 78 ? 22.297 -1.504 -1.447 1.00 91.31 78 THR A C 1
ATOM 608 O O . THR A 1 78 ? 21.939 -2.605 -1.041 1.00 91.31 78 THR A O 1
ATOM 611 N N . ASN A 1 79 ? 21.419 -0.524 -1.687 1.00 91.50 79 ASN A N 1
ATOM 612 C CA . ASN A 1 79 ? 20.002 -0.621 -1.360 1.00 91.50 79 ASN A CA 1
ATOM 613 C C . ASN A 1 79 ? 19.165 0.319 -2.242 1.00 91.50 79 ASN A C 1
ATOM 615 O O . ASN A 1 79 ? 18.753 1.400 -1.824 1.00 91.50 79 ASN A O 1
ATOM 619 N N . GLN A 1 80 ? 18.980 -0.079 -3.497 1.00 89.94 80 GLN A N 1
ATOM 620 C CA . GLN A 1 80 ? 18.380 0.768 -4.530 1.00 89.94 80 GLN A CA 1
ATOM 621 C C . GLN A 1 80 ? 16.895 1.055 -4.269 1.00 89.94 80 GLN A C 1
ATOM 623 O O . GLN A 1 80 ? 16.144 0.170 -3.849 1.00 89.94 80 GLN A O 1
ATOM 628 N N . LEU A 1 81 ? 16.477 2.279 -4.583 1.00 89.38 81 LEU A N 1
ATOM 629 C CA . LEU A 1 81 ? 15.085 2.717 -4.646 1.00 89.38 81 LEU A CA 1
ATOM 630 C C . LEU A 1 81 ? 14.318 1.932 -5.725 1.00 89.38 81 LEU A C 1
ATOM 632 O O . LEU A 1 81 ? 14.925 1.301 -6.590 1.00 89.38 81 LEU A O 1
ATOM 636 N N . ALA A 1 82 ? 12.985 1.972 -5.665 1.00 84.31 82 ALA A N 1
ATOM 637 C CA . ALA A 1 82 ? 12.074 1.384 -6.657 1.00 84.31 82 ALA A CA 1
ATOM 638 C C . ALA A 1 82 ? 12.173 -0.141 -6.865 1.00 84.31 82 ALA A C 1
ATOM 640 O O . ALA A 1 82 ? 11.475 -0.685 -7.715 1.00 84.31 82 ALA A O 1
ATOM 641 N N . ARG A 1 83 ? 12.980 -0.867 -6.080 1.00 89.75 83 ARG A N 1
ATOM 642 C CA . ARG A 1 83 ? 13.041 -2.337 -6.120 1.00 89.75 83 ARG A CA 1
ATOM 643 C C . ARG A 1 83 ? 11.945 -2.956 -5.253 1.00 89.75 83 ARG A C 1
ATOM 645 O O . ARG A 1 83 ? 12.129 -3.207 -4.061 1.00 89.75 83 ARG A O 1
ATOM 652 N N . TYR A 1 84 ? 10.812 -3.245 -5.874 1.00 93.94 84 TYR A N 1
ATOM 653 C CA . TYR A 1 84 ? 9.636 -3.834 -5.223 1.00 93.94 84 TYR A CA 1
ATOM 654 C C . TYR A 1 84 ? 9.317 -5.227 -5.769 1.00 93.94 84 TYR A C 1
ATOM 656 O O . TYR A 1 84 ? 9.897 -5.640 -6.774 1.00 93.94 84 TYR A O 1
ATOM 664 N N . VAL A 1 85 ? 8.418 -5.976 -5.124 1.00 96.44 85 VAL A N 1
ATOM 665 C CA . VAL A 1 85 ? 8.001 -7.272 -5.688 1.00 96.44 85 VAL A CA 1
ATOM 666 C C . VAL A 1 85 ? 7.254 -7.058 -6.999 1.00 96.44 85 VAL A C 1
ATOM 668 O O . VAL A 1 85 ? 7.634 -7.622 -8.025 1.00 96.44 85 VAL A O 1
ATOM 671 N N . PHE A 1 86 ? 6.263 -6.173 -6.955 1.00 96.12 86 PHE A N 1
ATOM 672 C CA . PHE A 1 86 ? 5.473 -5.722 -8.088 1.00 96.12 86 PHE A CA 1
ATOM 673 C C . PHE A 1 86 ? 5.385 -4.195 -8.067 1.00 96.12 86 PHE A C 1
ATOM 675 O O . PHE A 1 86 ? 5.150 -3.612 -7.008 1.00 96.12 86 PHE A O 1
ATOM 682 N N . HIS A 1 87 ? 5.568 -3.550 -9.217 1.00 96.00 87 HIS A N 1
ATOM 683 C CA . HIS A 1 87 ? 5.601 -2.096 -9.329 1.00 96.00 87 HIS A CA 1
ATOM 684 C C . HIS A 1 87 ? 4.930 -1.619 -10.617 1.00 96.00 87 HIS A C 1
ATOM 686 O O . HIS A 1 87 ? 5.516 -1.728 -11.693 1.00 96.00 87 HIS A O 1
ATOM 692 N N . ALA A 1 88 ? 3.728 -1.057 -10.501 1.00 95.06 88 ALA A N 1
ATOM 693 C CA . ALA A 1 88 ? 3.122 -0.268 -11.568 1.00 95.06 88 ALA A CA 1
ATOM 694 C C . ALA A 1 88 ? 3.636 1.174 -11.458 1.00 95.06 88 ALA A C 1
ATOM 696 O O . ALA A 1 88 ? 3.245 1.901 -10.549 1.00 95.06 88 ALA A O 1
ATOM 697 N N . HIS A 1 89 ? 4.538 1.556 -12.358 1.00 94.81 89 HIS A N 1
ATOM 698 C CA . HIS A 1 89 ? 5.334 2.781 -12.310 1.00 94.81 89 HIS A CA 1
ATOM 699 C C . HIS A 1 89 ? 5.032 3.683 -13.509 1.00 94.81 89 HIS A C 1
ATOM 701 O O . HIS A 1 89 ? 5.459 3.395 -14.634 1.00 94.81 89 HIS A O 1
ATOM 707 N N . HIS A 1 90 ? 4.308 4.780 -13.274 1.00 93.69 90 HIS A N 1
ATOM 708 C CA . HIS A 1 90 ? 3.840 5.691 -14.325 1.00 93.69 90 HIS A CA 1
ATOM 709 C C . HIS A 1 90 ? 3.128 4.944 -15.466 1.00 93.69 90 HIS A C 1
ATOM 711 O O . HIS A 1 90 ? 3.395 5.173 -16.652 1.00 93.69 90 HIS A O 1
ATOM 717 N N . SER A 1 91 ? 2.262 3.987 -15.115 1.00 91.25 91 SER A N 1
ATOM 718 C CA . SER A 1 91 ? 1.437 3.313 -16.117 1.00 91.25 91 SER A CA 1
ATOM 719 C C . SER A 1 91 ? 0.381 4.272 -16.651 1.00 91.25 91 SER A C 1
ATOM 721 O O . SER A 1 91 ? -0.390 4.856 -15.888 1.00 91.25 91 SER A O 1
ATOM 723 N N . ARG A 1 92 ? 0.308 4.378 -17.975 1.00 89.94 92 ARG A N 1
ATOM 724 C CA . ARG A 1 92 ? -0.667 5.200 -18.705 1.00 89.94 92 ARG A CA 1
ATOM 725 C C . ARG A 1 92 ? -1.935 4.445 -19.084 1.00 89.94 92 ARG A C 1
ATOM 727 O O . ARG A 1 92 ? -2.863 5.019 -19.647 1.00 89.94 92 ARG A O 1
ATOM 734 N N . ILE A 1 93 ? -1.982 3.167 -18.741 1.00 91.12 93 ILE A N 1
ATOM 735 C CA . ILE A 1 93 ? -3.128 2.281 -18.919 1.00 91.12 93 ILE A CA 1
ATOM 736 C C . ILE A 1 93 ? -3.460 1.593 -17.589 1.00 91.12 93 ILE A C 1
ATOM 738 O O . ILE A 1 93 ? -2.645 1.579 -16.660 1.00 91.12 93 ILE A O 1
ATOM 742 N N . GLU A 1 94 ? -4.658 1.026 -17.482 1.00 92.00 94 GLU A N 1
ATOM 743 C CA . GLU A 1 94 ? -5.026 0.266 -16.287 1.00 92.00 94 GLU A CA 1
ATOM 744 C C . GLU A 1 94 ? -4.111 -0.951 -16.112 1.00 92.00 94 GLU A C 1
ATOM 746 O O . GLU A 1 94 ? -3.694 -1.590 -17.078 1.00 92.00 94 GLU A O 1
ATOM 751 N N . SER A 1 95 ? -3.759 -1.243 -14.862 1.00 92.81 95 SER A N 1
ATOM 752 C CA . SER A 1 95 ? -2.919 -2.389 -14.494 1.00 92.81 95 SER A CA 1
ATOM 753 C C . SER A 1 95 ? -3.630 -3.265 -13.479 1.00 92.81 95 SER A C 1
ATOM 755 O O . SER A 1 95 ? -4.299 -2.749 -12.581 1.00 92.81 95 SER A O 1
ATOM 757 N N . PHE A 1 96 ? -3.441 -4.579 -13.569 1.00 95.00 96 PHE A N 1
ATOM 758 C CA . PHE A 1 96 ? -4.133 -5.529 -12.701 1.00 95.00 96 PHE A CA 1
ATOM 759 C C . PHE A 1 96 ? -3.152 -6.462 -11.993 1.00 95.00 96 PHE A C 1
ATOM 761 O O . PHE A 1 96 ? -2.305 -7.098 -12.618 1.00 95.00 96 PHE A O 1
ATOM 768 N N . LEU A 1 97 ? -3.304 -6.565 -10.673 1.00 96.88 97 LEU A N 1
ATOM 769 C CA . LEU A 1 97 ? -2.765 -7.643 -9.854 1.00 96.88 97 LEU A CA 1
ATOM 770 C C . LEU A 1 97 ? -3.945 -8.332 -9.171 1.00 96.88 97 LEU A C 1
ATOM 772 O O . LEU A 1 97 ? -4.523 -7.796 -8.221 1.00 96.88 97 LEU A O 1
ATOM 776 N N . HIS A 1 98 ? -4.323 -9.503 -9.670 1.00 98.06 98 HIS A N 1
ATOM 777 C CA . HIS A 1 98 ? -5.526 -10.196 -9.220 1.00 98.06 98 HIS A CA 1
ATOM 778 C C . HIS A 1 98 ? -5.227 -11.601 -8.710 1.00 98.06 98 HIS A C 1
ATOM 780 O O . HIS A 1 98 ? -4.471 -12.351 -9.329 1.00 98.06 98 HIS A O 1
ATOM 786 N N . GLY A 1 99 ? -5.838 -11.994 -7.590 1.00 98.31 99 GLY A N 1
ATOM 787 C CA . GLY A 1 99 ? -5.798 -13.378 -7.110 1.00 98.31 99 GLY A CA 1
ATOM 788 C C . GLY A 1 99 ? -4.386 -13.902 -6.830 1.00 98.31 99 GLY A C 1
ATOM 789 O O . GLY A 1 99 ? -4.185 -15.115 -6.745 1.00 98.31 99 GLY A O 1
ATOM 790 N N . SER A 1 100 ? -3.392 -13.023 -6.736 1.00 98.44 100 SER A N 1
ATOM 791 C CA . SER A 1 100 ? -1.971 -13.351 -6.676 1.00 98.44 100 SER A CA 1
ATOM 792 C C . SER A 1 100 ? -1.489 -13.462 -5.234 1.00 98.44 100 SER A C 1
ATOM 794 O O . SER A 1 100 ? -2.180 -13.090 -4.285 1.00 98.44 100 SER A O 1
ATOM 796 N N . VAL A 1 101 ? -0.305 -14.039 -5.055 1.00 98.62 101 VAL A N 1
ATOM 797 C CA . VAL A 1 101 ? 0.306 -14.252 -3.743 1.00 98.62 101 VAL A CA 1
ATOM 798 C C . VAL A 1 101 ? 1.668 -13.586 -3.722 1.00 98.62 101 VAL A C 1
ATOM 800 O O . VAL A 1 101 ? 2.498 -13.881 -4.575 1.00 98.62 101 VAL A O 1
ATOM 803 N N . ILE A 1 102 ? 1.915 -12.725 -2.738 1.00 98.44 102 ILE A N 1
ATOM 804 C CA . ILE A 1 102 ? 3.226 -12.121 -2.488 1.00 98.44 102 ILE A CA 1
ATOM 805 C C . ILE A 1 102 ? 3.746 -12.637 -1.153 1.00 98.44 102 ILE A C 1
ATOM 807 O O . ILE A 1 102 ? 3.094 -12.463 -0.125 1.00 98.44 102 ILE A O 1
ATOM 811 N N . LEU A 1 103 ? 4.925 -13.255 -1.164 1.00 97.81 103 LEU A N 1
ATOM 812 C CA . LEU A 1 103 ? 5.544 -13.842 0.021 1.00 97.81 103 LEU A CA 1
ATOM 813 C C . LEU A 1 103 ? 6.922 -13.234 0.292 1.00 97.81 103 LEU A C 1
ATOM 815 O O . LEU A 1 103 ? 7.791 -13.209 -0.583 1.00 97.81 103 LEU A O 1
ATOM 819 N N . PHE A 1 104 ? 7.126 -12.827 1.543 1.00 95.25 104 PHE A N 1
ATOM 820 C CA . PHE A 1 104 ? 8.425 -12.553 2.160 1.00 95.25 104 PHE A CA 1
ATOM 821 C C . PHE A 1 104 ? 9.283 -11.539 1.402 1.00 95.25 104 PHE A C 1
ATOM 823 O O . PHE A 1 104 ? 10.289 -11.882 0.776 1.00 95.25 104 PHE A O 1
ATOM 830 N N . THR A 1 105 ? 8.917 -10.263 1.502 1.00 94.19 105 THR A N 1
ATOM 831 C CA . THR A 1 105 ? 9.730 -9.167 0.969 1.00 94.19 105 THR A CA 1
ATOM 832 C C . THR A 1 105 ? 10.205 -8.242 2.094 1.00 94.19 105 THR A C 1
ATOM 834 O O . THR A 1 105 ? 9.384 -7.727 2.846 1.00 94.19 105 THR A O 1
ATOM 837 N N . PRO A 1 106 ? 11.518 -7.979 2.211 1.00 92.31 106 PRO A N 1
ATOM 838 C CA . PRO A 1 106 ? 12.085 -7.022 3.160 1.00 92.31 106 PRO A CA 1
ATOM 839 C C . PRO A 1 106 ? 11.638 -5.577 2.943 1.00 92.31 106 PRO A C 1
ATOM 841 O O . PRO A 1 106 ? 11.966 -4.714 3.751 1.00 92.31 106 PRO A O 1
ATOM 844 N N . ARG A 1 107 ? 10.945 -5.274 1.836 1.00 93.12 107 ARG A N 1
ATOM 845 C CA . ARG A 1 107 ? 10.379 -3.946 1.599 1.00 93.12 107 ARG A CA 1
ATOM 846 C C . ARG A 1 107 ? 8.913 -4.017 1.188 1.00 93.12 107 ARG A C 1
ATOM 848 O O . ARG A 1 107 ? 8.101 -4.511 1.962 1.00 93.12 107 ARG A O 1
ATOM 855 N N . ASN A 1 108 ? 8.569 -3.472 0.027 1.00 95.69 108 ASN A N 1
ATOM 856 C CA . ASN A 1 108 ? 7.189 -3.283 -0.387 1.00 95.69 108 ASN A CA 1
ATOM 857 C C . ASN A 1 108 ? 6.778 -4.412 -1.333 1.00 95.69 108 ASN A C 1
ATOM 859 O O . ASN A 1 108 ? 7.528 -4.761 -2.251 1.00 95.69 108 ASN A O 1
ATOM 863 N N . GLY A 1 109 ? 5.597 -4.980 -1.091 1.00 97.00 109 GLY A N 1
ATOM 864 C CA . GLY A 1 109 ? 5.017 -6.034 -1.914 1.00 97.00 109 GLY A CA 1
ATOM 865 C C . GLY A 1 109 ? 4.528 -5.482 -3.246 1.00 97.00 109 GLY A C 1
ATOM 866 O O . GLY A 1 109 ? 5.207 -5.587 -4.263 1.00 97.00 109 GLY A O 1
ATOM 867 N N . CYS A 1 110 ? 3.347 -4.882 -3.235 1.00 97.25 110 CYS A N 1
ATOM 868 C CA . CYS A 1 110 ? 2.708 -4.321 -4.416 1.00 97.25 110 CYS A CA 1
ATOM 869 C C . CYS A 1 110 ? 2.745 -2.797 -4.361 1.00 97.25 110 CYS A C 1
ATOM 871 O O . CYS A 1 110 ? 2.183 -2.212 -3.438 1.00 97.25 110 CYS A O 1
ATOM 873 N N . VAL A 1 111 ? 3.383 -2.159 -5.340 1.00 97.19 111 VAL A N 1
ATOM 874 C CA . VAL A 1 111 ? 3.495 -0.701 -5.407 1.00 97.19 111 VAL A CA 1
ATOM 875 C C . VAL A 1 111 ? 2.712 -0.148 -6.582 1.00 97.19 111 VAL A C 1
ATOM 877 O O . VAL A 1 111 ? 2.932 -0.541 -7.728 1.00 97.19 111 VAL A O 1
ATOM 880 N N . HIS A 1 112 ? 1.816 0.777 -6.262 1.00 96.25 112 HIS A N 1
ATOM 881 C CA . HIS A 1 112 ? 1.147 1.648 -7.209 1.00 96.25 112 HIS A CA 1
ATOM 882 C C . HIS A 1 112 ? 1.890 2.984 -7.148 1.00 96.25 112 HIS A C 1
ATOM 884 O O . HIS A 1 112 ? 1.970 3.584 -6.077 1.00 96.25 112 HIS A O 1
ATOM 890 N N . HIS A 1 113 ? 2.450 3.425 -8.265 1.00 95.06 113 HIS A N 1
ATOM 891 C CA . HIS A 1 113 ? 3.164 4.692 -8.358 1.00 95.06 113 HIS A CA 1
ATOM 892 C C . HIS A 1 113 ? 2.687 5.425 -9.606 1.00 95.06 113 HIS A C 1
ATOM 894 O O . HIS A 1 113 ? 2.903 4.952 -10.726 1.00 95.06 113 HIS A O 1
ATOM 900 N N . ASP A 1 114 ? 1.988 6.543 -9.396 1.00 94.12 114 ASP A N 1
ATOM 901 C CA . ASP A 1 114 ? 1.452 7.403 -10.458 1.00 94.12 114 ASP A CA 1
ATOM 902 C C . ASP A 1 114 ? 0.724 6.612 -11.555 1.00 94.12 114 ASP A C 1
ATOM 904 O O . ASP A 1 114 ? 0.997 6.701 -12.753 1.00 94.12 114 ASP A O 1
ATOM 908 N N . SER A 1 115 ? -0.172 5.735 -11.116 1.00 94.38 115 SER A N 1
ATOM 909 C CA . SER A 1 115 ? -0.866 4.789 -11.981 1.00 94.38 115 SER A CA 1
ATOM 910 C C . SER A 1 115 ? -2.302 4.569 -11.531 1.00 94.38 115 SER A C 1
ATOM 912 O O . SER A 1 115 ? -2.697 4.876 -10.401 1.00 94.38 115 SER A O 1
ATOM 914 N N . ARG A 1 116 ? -3.101 4.010 -12.441 1.00 94.62 116 ARG A N 1
ATOM 915 C CA . ARG A 1 116 ? -4.399 3.434 -12.111 1.00 94.62 116 ARG A CA 1
ATOM 916 C C . ARG A 1 116 ? -4.274 1.919 -12.073 1.00 94.62 116 ARG A C 1
ATOM 918 O O . ARG A 1 116 ? -4.244 1.264 -13.113 1.00 94.62 116 ARG A O 1
ATOM 925 N N . MET A 1 117 ? -4.173 1.376 -10.867 1.00 94.44 117 MET A N 1
ATOM 926 C CA . MET A 1 117 ? -3.923 -0.045 -10.660 1.00 94.44 117 MET A CA 1
ATOM 927 C C . MET A 1 117 ? -4.991 -0.677 -9.769 1.00 94.44 117 MET A C 1
ATOM 929 O O . MET A 1 117 ? -5.431 -0.103 -8.771 1.00 94.44 117 MET A O 1
ATOM 933 N N . HIS A 1 118 ? -5.377 -1.897 -10.129 1.00 96.50 118 HIS A N 1
ATOM 934 C CA . HIS A 1 118 ? -6.314 -2.724 -9.391 1.00 96.50 118 HIS A CA 1
ATOM 935 C C . HIS A 1 118 ? -5.564 -3.871 -8.712 1.00 96.50 118 HIS A C 1
ATOM 937 O O . HIS A 1 118 ? -5.104 -4.802 -9.370 1.00 96.50 118 HIS A O 1
ATOM 943 N N . SER A 1 119 ? -5.465 -3.819 -7.386 1.00 98.00 119 SER A N 1
ATOM 944 C CA . SER A 1 119 ? -4.922 -4.892 -6.554 1.00 98.00 119 SER A CA 1
ATOM 945 C C . SER A 1 119 ? -6.079 -5.586 -5.848 1.00 98.00 119 SER A C 1
ATOM 947 O O . SER A 1 119 ? -6.646 -5.049 -4.895 1.00 98.00 119 SER A O 1
ATOM 949 N N . THR A 1 120 ? -6.500 -6.745 -6.361 1.00 98.50 120 THR A N 1
ATOM 950 C CA . THR A 1 120 ? -7.738 -7.395 -5.913 1.00 98.50 120 THR A CA 1
ATOM 951 C C . THR A 1 120 ? -7.572 -8.871 -5.566 1.00 98.50 120 THR A C 1
ATOM 953 O O . THR A 1 120 ? -6.963 -9.637 -6.309 1.00 98.50 120 THR A O 1
ATOM 956 N N . ASN A 1 121 ? -8.176 -9.305 -4.457 1.00 98.31 121 ASN A N 1
ATOM 957 C CA . ASN A 1 121 ? -8.189 -10.707 -4.012 1.00 98.31 121 ASN A CA 1
ATOM 958 C C . ASN A 1 121 ? -6.785 -11.320 -3.837 1.00 98.31 121 ASN A C 1
ATOM 960 O O . ASN A 1 121 ? -6.597 -12.527 -4.010 1.00 98.31 121 ASN A O 1
ATOM 964 N N . ASN A 1 122 ? -5.778 -10.499 -3.532 1.00 98.69 122 ASN A N 1
ATOM 965 C CA . ASN A 1 122 ? -4.415 -10.973 -3.339 1.00 98.69 122 ASN A CA 1
ATOM 966 C C . ASN A 1 122 ? -4.188 -11.436 -1.900 1.00 98.69 122 ASN A C 1
ATOM 968 O O . ASN A 1 122 ? -4.829 -10.954 -0.967 1.00 98.69 122 ASN A O 1
ATOM 972 N N . VAL A 1 123 ? -3.222 -12.334 -1.715 1.00 98.62 123 VAL A N 1
ATOM 973 C CA . VAL A 1 123 ? -2.707 -12.696 -0.392 1.00 98.62 123 VAL A CA 1
ATOM 974 C C . VAL A 1 123 ? -1.275 -12.191 -0.264 1.00 98.62 123 VAL A C 1
ATOM 976 O O . VAL A 1 123 ? -0.413 -12.571 -1.053 1.00 98.62 123 VAL A O 1
ATOM 979 N N . VAL A 1 124 ? -1.000 -11.349 0.727 1.00 98.44 124 VAL A N 1
ATOM 980 C CA . VAL A 1 124 ? 0.343 -10.809 0.978 1.00 98.44 124 VAL A CA 1
ATOM 981 C C . VAL A 1 124 ? 0.805 -11.259 2.353 1.00 98.44 124 VAL A C 1
ATOM 983 O O . VAL A 1 124 ? 0.166 -10.935 3.344 1.00 98.44 124 VAL A O 1
ATOM 986 N N . VAL A 1 125 ? 1.914 -11.990 2.436 1.00 97.81 125 VAL A N 1
ATOM 987 C CA . VAL A 1 125 ? 2.447 -12.499 3.707 1.00 97.81 125 VAL A CA 1
ATOM 988 C C . VAL A 1 125 ? 3.878 -12.026 3.896 1.00 97.81 125 VAL A C 1
ATOM 990 O O . VAL A 1 125 ? 4.740 -12.265 3.050 1.00 97.81 125 VAL A O 1
ATOM 993 N N . GLY A 1 126 ? 4.147 -11.395 5.038 1.00 95.31 126 GLY A N 1
ATOM 994 C CA . GLY A 1 126 ? 5.506 -11.049 5.449 1.00 95.31 126 GLY A CA 1
ATOM 995 C C . GLY A 1 126 ? 6.184 -10.019 4.549 1.00 95.31 126 GLY A C 1
ATOM 996 O O . GLY A 1 126 ? 7.372 -10.145 4.254 1.00 95.31 126 GLY A O 1
ATOM 997 N N . ALA A 1 127 ? 5.438 -9.014 4.089 1.00 96.06 127 ALA A N 1
ATOM 998 C CA . ALA A 1 127 ? 6.051 -7.777 3.626 1.00 96.06 127 ALA A CA 1
ATOM 999 C C . ALA A 1 127 ? 6.513 -6.981 4.853 1.00 96.06 127 ALA A C 1
ATOM 1001 O O . ALA A 1 127 ? 5.709 -6.648 5.723 1.00 96.06 127 ALA A O 1
ATOM 1002 N N . GLU A 1 128 ? 7.811 -6.716 4.952 1.00 95.19 128 GLU A N 1
ATOM 1003 C CA . GLU A 1 128 ? 8.377 -5.993 6.088 1.00 95.19 128 GLU A CA 1
ATOM 1004 C C . GLU A 1 128 ? 8.161 -4.483 5.972 1.00 95.19 128 GLU A C 1
ATOM 1006 O O . GLU A 1 128 ? 8.002 -3.826 6.988 1.00 95.19 128 GLU A O 1
ATOM 1011 N N . GLY A 1 129 ? 8.150 -3.917 4.764 1.00 95.19 129 GLY A N 1
ATOM 1012 C CA . GLY A 1 129 ? 7.846 -2.503 4.536 1.00 95.19 129 GLY A CA 1
ATOM 1013 C C . GLY A 1 129 ? 6.348 -2.270 4.514 1.00 95.19 129 GLY A C 1
ATOM 1014 O O . GLY A 1 129 ? 5.752 -2.024 5.554 1.00 95.19 129 GLY A O 1
ATOM 1015 N N . SER A 1 130 ? 5.749 -2.351 3.330 1.00 96.56 130 SER A N 1
ATOM 1016 C CA . SER A 1 130 ? 4.301 -2.276 3.128 1.00 96.56 130 SER A CA 1
ATOM 1017 C C . SER A 1 130 ? 3.833 -3.436 2.255 1.00 96.56 130 SER A C 1
ATOM 1019 O O . SER A 1 130 ? 4.452 -3.732 1.233 1.00 96.56 130 SER A O 1
ATOM 1021 N N . GLY A 1 131 ? 2.738 -4.100 2.616 1.00 97.88 131 GLY A N 1
ATOM 1022 C CA . GLY A 1 131 ? 2.144 -5.136 1.768 1.00 97.88 131 GLY A CA 1
ATOM 1023 C C . GLY A 1 131 ? 1.667 -4.572 0.430 1.00 97.88 131 GLY A C 1
ATOM 1024 O O . GLY A 1 131 ? 2.086 -5.045 -0.629 1.00 97.88 131 GLY A O 1
ATOM 1025 N N . ILE A 1 132 ? 0.853 -3.519 0.492 1.00 98.50 132 ILE A N 1
ATOM 1026 C CA . ILE A 1 132 ? 0.435 -2.693 -0.644 1.00 98.50 132 ILE A CA 1
ATOM 1027 C C . ILE A 1 132 ? 0.813 -1.238 -0.339 1.00 98.50 132 ILE A C 1
ATOM 1029 O O . ILE A 1 132 ? 0.584 -0.757 0.768 1.00 98.50 132 ILE A O 1
ATOM 1033 N N . PHE A 1 133 ? 1.419 -0.551 -1.303 1.00 97.62 133 PHE A N 1
ATOM 1034 C CA . PHE A 1 133 ? 1.977 0.791 -1.152 1.00 97.62 133 PHE A CA 1
ATOM 1035 C C . PHE A 1 133 ? 1.489 1.678 -2.298 1.00 97.62 133 PHE A C 1
ATOM 1037 O O . PHE A 1 133 ? 1.790 1.402 -3.458 1.00 97.62 133 PHE A O 1
ATOM 1044 N N . LEU A 1 134 ? 0.728 2.721 -1.976 1.00 96.62 134 LEU A N 1
ATOM 1045 C CA . LEU A 1 134 ? 0.333 3.759 -2.929 1.00 96.62 134 LEU A CA 1
ATOM 1046 C C . LEU A 1 134 ? 1.277 4.945 -2.731 1.00 96.62 134 LEU A C 1
ATOM 1048 O O . LEU A 1 134 ? 1.170 5.662 -1.732 1.00 96.62 134 LEU A O 1
ATOM 1052 N N . GLU A 1 135 ? 2.279 5.030 -3.605 1.00 93.94 135 GLU A N 1
ATOM 1053 C CA . GLU A 1 135 ? 3.548 5.709 -3.347 1.00 93.94 135 GLU A CA 1
ATOM 1054 C C . GLU A 1 135 ? 3.424 7.228 -3.362 1.00 93.94 135 GLU A C 1
ATOM 1056 O O . GLU A 1 135 ? 3.866 7.857 -2.408 1.00 93.94 135 GLU A O 1
ATOM 1061 N N . ASP A 1 136 ? 2.822 7.824 -4.387 1.00 91.00 136 ASP A N 1
ATOM 1062 C CA . ASP A 1 136 ? 2.921 9.263 -4.653 1.00 91.00 136 ASP A CA 1
ATOM 1063 C C . ASP A 1 136 ? 1.646 10.047 -4.342 1.00 91.00 136 ASP A C 1
ATOM 1065 O O . ASP A 1 136 ? 1.661 11.271 -4.203 1.00 91.00 136 ASP A O 1
ATOM 1069 N N . GLY A 1 137 ? 0.549 9.336 -4.129 1.00 91.12 137 GLY A N 1
ATOM 1070 C CA . GLY A 1 137 ? -0.742 9.877 -3.751 1.00 91.12 137 GLY A CA 1
ATOM 1071 C C . GLY A 1 137 ? -1.592 10.326 -4.932 1.00 91.12 137 GLY A C 1
ATOM 1072 O O . GLY A 1 137 ? -2.707 10.791 -4.715 1.00 91.12 137 GLY A O 1
ATOM 1073 N N . THR A 1 138 ? -1.107 10.175 -6.165 1.00 93.44 138 THR A N 1
ATOM 1074 C CA . THR A 1 138 ? -1.882 10.383 -7.400 1.00 93.44 138 THR A CA 1
ATOM 1075 C C . THR A 1 138 ? -2.584 9.110 -7.869 1.00 93.44 138 THR A C 1
ATOM 1077 O O . THR A 1 138 ? -3.329 9.145 -8.851 1.00 93.44 138 THR A O 1
ATOM 1080 N N . GLU A 1 139 ? -2.365 7.989 -7.179 1.00 94.19 139 GLU A N 1
ATOM 1081 C CA . GLU A 1 139 ? -2.881 6.692 -7.586 1.00 94.19 139 GLU A CA 1
ATOM 1082 C C . GLU A 1 139 ? -4.406 6.629 -7.482 1.00 94.19 139 GLU A C 1
ATOM 1084 O O . GLU A 1 139 ? -5.013 7.060 -6.499 1.00 94.19 139 GLU A O 1
ATOM 1089 N N . THR A 1 140 ? -5.020 6.017 -8.493 1.00 94.25 140 THR A N 1
ATOM 1090 C CA . THR A 1 140 ? -6.443 5.653 -8.484 1.00 94.25 140 THR A CA 1
ATOM 1091 C C . THR A 1 140 ? -6.602 4.157 -8.754 1.00 94.25 140 THR A C 1
ATOM 1093 O O . THR A 1 140 ? -5.622 3.429 -8.929 1.00 94.25 140 THR A O 1
ATOM 1096 N N . GLY A 1 141 ? -7.845 3.684 -8.807 1.00 94.19 141 GLY A N 1
ATOM 1097 C CA . GLY A 1 141 ? -8.152 2.267 -8.978 1.00 94.19 141 GLY A CA 1
ATOM 1098 C C . GLY A 1 141 ? -8.505 1.618 -7.647 1.00 94.19 141 GLY A C 1
ATOM 1099 O O . GLY A 1 141 ? -8.802 2.300 -6.664 1.00 94.19 141 GLY A O 1
ATOM 1100 N N . SER A 1 142 ? -8.547 0.290 -7.632 1.00 96.06 142 SER A N 1
ATOM 1101 C CA . SER A 1 142 ? -9.185 -0.452 -6.545 1.00 96.06 142 SER A CA 1
ATOM 1102 C C . SER A 1 142 ? -8.193 -1.340 -5.803 1.00 96.06 142 SER A C 1
ATOM 1104 O O . SER A 1 142 ? -7.491 -2.144 -6.409 1.00 96.06 142 SER A O 1
ATOM 1106 N N . VAL A 1 143 ? -8.184 -1.245 -4.480 1.00 98.38 143 VAL A N 1
ATOM 1107 C CA . VAL A 1 143 ? -7.467 -2.134 -3.568 1.00 98.38 143 VAL A CA 1
ATOM 1108 C C . VAL A 1 143 ? -8.523 -2.903 -2.779 1.00 98.38 143 VAL A C 1
ATOM 1110 O O . VAL A 1 143 ? -9.023 -2.410 -1.768 1.00 98.38 143 VAL A O 1
ATOM 1113 N N . LEU A 1 144 ? -8.932 -4.067 -3.297 1.00 98.25 144 LEU A N 1
ATOM 1114 C CA . LEU A 1 144 ? -10.143 -4.768 -2.848 1.00 98.25 144 LEU A CA 1
ATOM 1115 C C . LEU A 1 144 ? -9.881 -6.193 -2.381 1.00 98.25 144 LEU A C 1
ATOM 1117 O O . LEU A 1 144 ? -9.200 -6.953 -3.068 1.00 98.25 144 LEU A O 1
ATOM 1121 N N . ASN A 1 145 ? -10.531 -6.605 -1.293 1.00 98.12 145 ASN A N 1
ATOM 1122 C CA . ASN A 1 145 ? -10.581 -8.009 -0.863 1.00 98.12 145 ASN A CA 1
ATOM 1123 C C . ASN A 1 145 ? -9.195 -8.654 -0.674 1.00 98.12 145 ASN A C 1
ATOM 1125 O O . ASN A 1 145 ? -9.039 -9.863 -0.852 1.00 98.12 145 ASN A O 1
ATOM 1129 N N . ASN A 1 146 ? -8.157 -7.870 -0.378 1.00 98.69 146 ASN A N 1
ATOM 1130 C CA . ASN A 1 146 ? -6.827 -8.424 -0.161 1.00 98.69 146 ASN A CA 1
ATOM 1131 C C . ASN A 1 146 ? -6.713 -8.955 1.267 1.00 98.69 146 ASN A C 1
ATOM 1133 O O . ASN A 1 146 ? -7.201 -8.330 2.209 1.00 98.69 146 ASN A O 1
ATOM 1137 N N . PHE A 1 147 ? -6.023 -10.081 1.428 1.00 98.31 147 PHE A N 1
ATOM 1138 C CA . PHE A 1 147 ? -5.686 -10.645 2.727 1.00 98.31 147 PHE A CA 1
ATOM 1139 C C . PHE A 1 147 ? -4.196 -10.448 3.013 1.00 98.31 147 PHE A C 1
ATOM 1141 O O . PHE A 1 147 ? -3.336 -11.046 2.367 1.00 98.31 147 PHE A O 1
ATOM 1148 N N . LEU A 1 148 ? -3.883 -9.587 3.974 1.00 97.94 148 LEU A N 1
ATOM 1149 C CA . LEU A 1 148 ? -2.526 -9.200 4.334 1.00 97.94 148 LEU A CA 1
ATOM 1150 C C . LEU A 1 148 ? -2.161 -9.797 5.690 1.00 97.94 148 LEU A C 1
ATOM 1152 O O . LEU A 1 148 ? -2.919 -9.669 6.644 1.00 97.94 148 LEU A O 1
ATOM 1156 N N . VAL A 1 149 ? -0.988 -10.416 5.790 1.00 96.75 149 VAL A N 1
ATOM 1157 C CA . VAL A 1 149 ? -0.499 -11.058 7.010 1.00 96.75 149 VAL A CA 1
ATOM 1158 C C . VAL A 1 149 ? 0.851 -10.472 7.412 1.00 96.75 149 VAL A C 1
ATOM 1160 O O . VAL A 1 149 ? 1.864 -10.669 6.731 1.00 96.75 149 VAL A O 1
ATOM 1163 N N . GLY A 1 150 ? 0.864 -9.760 8.537 1.00 94.62 150 GLY A N 1
ATOM 1164 C CA . GLY A 1 150 ? 2.054 -9.160 9.129 1.00 94.62 150 GLY A CA 1
ATOM 1165 C C . GLY A 1 150 ? 2.870 -10.159 9.955 1.00 94.62 150 GLY A C 1
ATOM 1166 O O . GLY A 1 150 ? 2.322 -10.955 10.720 1.00 94.62 150 GLY A O 1
ATOM 1167 N N . THR A 1 151 ? 4.198 -10.088 9.838 1.00 93.31 151 THR A N 1
ATOM 1168 C CA . THR A 1 151 ? 5.157 -10.972 10.536 1.00 93.31 151 THR A CA 1
ATOM 1169 C C . THR A 1 151 ? 6.110 -10.237 11.494 1.00 93.31 151 THR A C 1
ATOM 1171 O O . THR A 1 151 ? 7.060 -10.824 12.002 1.00 93.31 151 THR A O 1
ATOM 1174 N N . GLY A 1 152 ? 5.865 -8.954 11.764 1.00 89.06 152 GLY A N 1
ATOM 1175 C CA . GLY A 1 152 ? 6.584 -8.122 12.737 1.00 89.06 152 GLY A CA 1
ATOM 1176 C C . GLY A 1 152 ? 7.822 -7.409 12.192 1.00 89.06 152 GLY A C 1
ATOM 1177 O O . GLY A 1 152 ? 8.608 -6.867 12.980 1.00 89.06 152 GLY A O 1
ATOM 1178 N N . GLY A 1 153 ? 7.998 -7.433 10.867 1.00 87.56 153 GLY A N 1
ATOM 1179 C CA . GLY A 1 153 ? 9.071 -6.746 10.153 1.00 87.56 153 GLY A CA 1
ATOM 1180 C C . GLY A 1 153 ? 8.891 -5.230 10.085 1.00 87.56 153 GLY A C 1
ATOM 1181 O O . GLY A 1 153 ? 8.008 -4.663 10.728 1.00 87.56 153 GLY A O 1
ATOM 1182 N N . GLY A 1 154 ? 9.744 -4.585 9.297 1.00 91.50 154 GLY A N 1
ATOM 1183 C CA . GLY A 1 154 ? 9.749 -3.138 9.122 1.00 91.50 154 GLY A CA 1
ATOM 1184 C C . GLY A 1 154 ? 10.704 -2.446 10.074 1.00 91.50 154 GLY A C 1
ATOM 1185 O O . GLY A 1 154 ? 11.227 -3.037 11.017 1.00 91.50 154 GLY A O 1
ATOM 1186 N N . SER A 1 155 ? 10.928 -1.153 9.859 1.00 91.31 155 SER A N 1
ATOM 1187 C CA . SER A 1 155 ? 11.777 -0.378 10.764 1.00 91.31 155 SER A CA 1
ATOM 1188 C C . SER A 1 155 ? 11.079 -0.047 12.086 1.00 91.31 155 SER A C 1
ATOM 1190 O O . SER A 1 155 ? 11.706 0.545 12.964 1.00 91.31 155 SER A O 1
ATOM 1192 N N . ARG A 1 156 ? 9.766 -0.316 12.192 1.00 88.56 156 ARG A N 1
ATOM 1193 C CA . ARG A 1 156 ? 8.917 0.043 13.338 1.00 88.56 156 ARG A CA 1
ATOM 1194 C C . ARG A 1 156 ? 8.956 1.535 13.675 1.00 88.56 156 ARG A C 1
ATOM 1196 O O . ARG A 1 156 ? 8.719 1.934 14.812 1.00 88.56 156 ARG A O 1
ATOM 1203 N N . GLY A 1 157 ? 9.292 2.373 12.704 1.00 84.06 157 GLY A N 1
ATOM 1204 C CA . GLY A 1 157 ? 9.272 3.826 12.817 1.00 84.06 157 GLY A CA 1
ATOM 1205 C C . GLY A 1 157 ? 8.105 4.387 12.019 1.00 84.06 157 GLY A C 1
ATOM 1206 O O . GLY A 1 157 ? 7.720 3.787 11.019 1.00 84.06 157 GLY A O 1
ATOM 1207 N N . GLY A 1 158 ? 7.575 5.525 12.464 1.00 80.25 158 GLY A N 1
ATOM 1208 C CA . GLY A 1 158 ? 6.713 6.343 11.615 1.00 80.25 158 GLY A CA 1
ATOM 1209 C C . GLY A 1 158 ? 7.540 7.019 10.522 1.00 80.25 158 GLY A C 1
ATOM 1210 O O . GLY A 1 158 ? 8.754 7.200 10.679 1.00 80.25 158 GLY A O 1
ATOM 1211 N N . ASP A 1 159 ? 6.878 7.398 9.437 1.00 83.69 159 ASP A N 1
ATOM 1212 C CA . ASP A 1 159 ? 7.527 7.928 8.235 1.00 83.69 159 ASP A CA 1
ATOM 1213 C C . ASP A 1 159 ? 8.234 9.279 8.454 1.00 83.69 159 ASP A C 1
ATOM 1215 O O . ASP A 1 159 ? 9.256 9.548 7.818 1.00 83.69 159 ASP A O 1
ATOM 1219 N N . ASP A 1 160 ? 7.799 10.076 9.439 1.00 77.00 160 ASP A N 1
ATOM 1220 C CA . ASP A 1 160 ? 8.450 11.338 9.834 1.00 77.00 160 ASP A CA 1
ATOM 1221 C C . ASP A 1 160 ? 9.956 11.176 10.115 1.00 77.00 160 ASP A C 1
ATOM 1223 O O . ASP A 1 160 ? 10.763 12.053 9.800 1.00 77.00 160 ASP A O 1
ATOM 1227 N N . GLY A 1 161 ? 10.371 10.031 10.674 1.00 73.06 161 GLY A N 1
ATOM 1228 C CA . GLY A 1 161 ? 11.770 9.776 11.030 1.00 73.06 161 GLY A CA 1
ATOM 1229 C C . GLY A 1 161 ? 12.700 9.607 9.822 1.00 73.06 161 GLY A C 1
ATOM 1230 O O . GLY A 1 161 ? 13.882 9.945 9.902 1.00 73.06 161 GLY A O 1
ATOM 1231 N N . ARG A 1 162 ? 12.185 9.107 8.690 1.00 79.75 162 ARG A N 1
ATOM 1232 C CA . ARG A 1 162 ? 12.934 9.020 7.419 1.00 79.75 162 ARG A CA 1
ATOM 1233 C C . ARG A 1 162 ? 12.641 10.177 6.483 1.00 79.75 162 ARG A C 1
ATOM 1235 O O . ARG A 1 162 ? 13.301 10.325 5.452 1.00 79.75 162 ARG A O 1
ATOM 1242 N N . PHE A 1 163 ? 11.679 11.011 6.834 1.00 75.44 163 PHE A N 1
ATOM 1243 C CA . PHE A 1 163 ? 11.270 12.136 6.023 1.00 75.44 163 PHE A CA 1
ATOM 1244 C C . PHE A 1 163 ? 12.397 13.146 5.810 1.00 75.44 163 PHE A C 1
ATOM 1246 O O . PHE A 1 163 ? 12.733 13.461 4.668 1.00 75.44 163 PHE A O 1
ATOM 1253 N N . SER A 1 164 ? 13.054 13.569 6.892 1.00 71.06 164 SER A N 1
ATOM 1254 C CA . SER A 1 164 ? 14.165 14.529 6.847 1.00 71.06 164 SER A CA 1
ATOM 1255 C C . SER A 1 164 ? 15.399 14.001 6.108 1.00 71.06 164 SER A C 1
ATOM 1257 O O . SER A 1 164 ? 16.129 14.774 5.493 1.00 71.06 164 SER A O 1
ATOM 1259 N N . THR A 1 165 ? 15.630 12.686 6.130 1.00 76.94 165 THR A N 1
ATOM 1260 C CA . THR A 1 165 ? 16.836 12.057 5.569 1.00 76.94 165 THR A CA 1
ATOM 1261 C C . THR A 1 165 ? 16.666 11.597 4.122 1.00 76.94 165 THR A C 1
ATOM 1263 O O . THR A 1 165 ? 17.632 11.614 3.362 1.00 76.94 165 THR A O 1
ATOM 1266 N N . SER A 1 166 ? 15.451 11.217 3.714 1.00 78.94 166 SER A N 1
ATOM 1267 C CA . SER A 1 166 ? 15.154 10.720 2.361 1.00 78.94 166 SER A CA 1
ATOM 1268 C C . SER A 1 166 ? 14.343 11.692 1.500 1.00 78.94 166 SER A C 1
ATOM 1270 O O . SER A 1 166 ? 14.097 11.398 0.331 1.00 78.94 166 SER A O 1
ATOM 1272 N N . SER A 1 167 ? 13.935 12.846 2.044 1.00 78.31 167 SER A N 1
ATOM 1273 C CA . SER A 1 167 ? 13.101 13.838 1.344 1.00 78.31 167 SER A CA 1
ATOM 1274 C C . SER A 1 167 ? 11.815 13.233 0.762 1.00 78.31 167 SER A C 1
ATOM 1276 O O . SER A 1 167 ? 11.492 13.470 -0.399 1.00 78.31 167 SER A O 1
ATOM 1278 N N . GLY A 1 168 ? 11.117 12.384 1.524 1.00 79.75 168 GLY A N 1
ATOM 1279 C CA . GLY A 1 168 ? 9.879 11.746 1.048 1.00 79.75 168 GLY A CA 1
ATOM 1280 C C . GLY A 1 168 ? 10.070 10.467 0.220 1.00 79.75 168 GLY A C 1
ATOM 1281 O O . GLY A 1 168 ? 9.088 9.802 -0.100 1.00 79.75 168 GLY A O 1
ATOM 1282 N N . LYS A 1 169 ? 11.307 10.085 -0.125 1.00 84.12 169 LYS A N 1
ATOM 1283 C CA . LYS A 1 169 ? 11.569 9.019 -1.113 1.00 84.12 169 LYS A CA 1
ATOM 1284 C C . LYS A 1 169 ? 11.597 7.596 -0.551 1.00 84.12 169 LYS A C 1
ATOM 1286 O O . LYS A 1 169 ? 11.605 6.649 -1.324 1.00 84.12 169 LYS A O 1
ATOM 1291 N N . ASP A 1 170 ? 11.666 7.421 0.769 1.00 88.12 170 ASP A N 1
ATOM 1292 C CA . ASP A 1 170 ? 11.788 6.097 1.408 1.00 88.12 170 ASP A CA 1
ATOM 1293 C C . ASP A 1 170 ? 10.694 5.850 2.459 1.00 88.12 170 ASP A C 1
ATOM 1295 O O . ASP A 1 170 ? 10.983 5.411 3.572 1.00 88.12 170 ASP A O 1
ATOM 1299 N N . MET A 1 171 ? 9.435 6.112 2.098 1.00 91.06 171 MET A N 1
ATOM 1300 C CA . MET A 1 171 ? 8.262 5.958 2.978 1.00 91.06 171 MET A CA 1
ATOM 1301 C C . MET A 1 171 ? 7.670 4.538 2.962 1.00 91.06 171 MET A C 1
ATOM 1303 O O . MET A 1 171 ? 8.093 3.685 2.174 1.00 91.06 171 MET A O 1
ATOM 1307 N N . GLY A 1 172 ? 6.707 4.265 3.846 1.00 92.38 172 GLY A N 1
ATOM 1308 C CA . GLY A 1 172 ? 6.051 2.959 3.962 1.00 92.38 172 GLY A CA 1
ATOM 1309 C C . GLY A 1 172 ? 6.990 1.888 4.521 1.00 92.38 172 GLY A C 1
ATOM 1310 O O . GLY A 1 172 ? 6.875 0.707 4.199 1.00 92.38 172 GLY A O 1
ATOM 1311 N N . HIS A 1 173 ? 7.977 2.302 5.319 1.00 93.25 173 HIS A N 1
ATOM 1312 C CA . HIS A 1 173 ? 9.048 1.442 5.830 1.00 93.25 173 HIS A CA 1
ATOM 1313 C C . HIS A 1 173 ? 8.747 0.798 7.187 1.00 93.25 173 HIS A C 1
ATOM 1315 O O . HIS A 1 173 ? 9.502 -0.062 7.645 1.00 93.25 173 HIS A O 1
ATOM 1321 N N . GLY A 1 174 ? 7.709 1.274 7.872 1.00 93.00 174 GLY A N 1
ATOM 1322 C CA . GLY A 1 174 ? 7.424 0.965 9.271 1.00 93.00 174 GLY A CA 1
ATOM 1323 C C . GLY A 1 174 ? 6.940 -0.460 9.530 1.00 93.00 174 GLY A C 1
ATOM 1324 O O . GLY A 1 174 ? 7.042 -0.913 10.669 1.00 93.00 174 GLY A O 1
ATOM 1325 N N . GLY A 1 175 ? 6.479 -1.177 8.505 1.00 94.81 175 GLY A N 1
ATOM 1326 C CA . GLY A 1 175 ? 5.759 -2.438 8.655 1.00 94.81 175 GLY A CA 1
ATOM 1327 C C . GLY A 1 175 ? 4.263 -2.196 8.611 1.00 94.81 175 GLY A C 1
ATOM 1328 O O . GLY A 1 175 ? 3.613 -2.154 9.656 1.00 94.81 175 GLY A O 1
ATOM 1329 N N . PHE A 1 176 ? 3.742 -2.035 7.398 1.00 96.25 176 PHE A N 1
ATOM 1330 C CA . PHE A 1 176 ? 2.355 -1.740 7.096 1.00 96.25 176 PHE A CA 1
ATOM 1331 C C . PHE A 1 176 ? 1.688 -2.847 6.285 1.00 96.25 176 PHE A C 1
ATOM 1333 O O . PHE A 1 176 ? 2.327 -3.522 5.476 1.00 96.25 176 PHE A O 1
ATOM 1340 N N . GLY A 1 177 ? 0.385 -3.033 6.478 1.00 97.12 177 GLY A N 1
ATOM 1341 C CA . GLY A 1 177 ? -0.418 -3.837 5.562 1.00 97.12 177 GLY A CA 1
ATOM 1342 C C . GLY A 1 177 ? -0.632 -3.059 4.272 1.00 97.12 177 GLY A C 1
ATOM 1343 O O . GLY A 1 177 ? -0.052 -3.392 3.239 1.00 97.12 177 GLY A O 1
ATOM 1344 N N . ILE A 1 178 ? -1.425 -1.995 4.353 1.00 97.88 178 ILE A N 1
ATOM 1345 C CA . ILE A 1 178 ? -1.651 -1.047 3.265 1.00 97.88 178 ILE A CA 1
ATOM 1346 C C . ILE A 1 178 ? -1.211 0.334 3.729 1.00 97.88 178 ILE A C 1
ATOM 1348 O O . ILE A 1 178 ? -1.643 0.813 4.777 1.00 97.88 178 ILE A O 1
ATOM 1352 N N . TRP A 1 179 ? -0.365 0.971 2.935 1.00 96.88 179 TRP A N 1
ATOM 1353 C CA . TRP A 1 179 ? 0.095 2.328 3.172 1.00 96.88 179 TRP A CA 1
ATOM 1354 C C . TRP A 1 179 ? -0.220 3.188 1.954 1.00 96.88 179 TRP A C 1
ATOM 1356 O O . TRP A 1 179 ? 0.057 2.775 0.826 1.00 96.88 179 TRP A O 1
ATOM 1366 N N . ALA A 1 180 ? -0.789 4.371 2.172 1.00 95.06 180 ALA A N 1
ATOM 1367 C CA . ALA A 1 180 ? -1.231 5.251 1.101 1.00 95.06 180 ALA A CA 1
ATOM 1368 C C . ALA A 1 180 ? -0.792 6.705 1.305 1.00 95.06 180 ALA A C 1
ATOM 1370 O O . ALA A 1 180 ? -1.058 7.316 2.339 1.00 95.06 180 ALA A O 1
ATOM 1371 N N . ARG A 1 181 ? -0.178 7.303 0.280 1.00 90.94 181 ARG A N 1
ATOM 1372 C CA . ARG A 1 181 ? 0.148 8.737 0.283 1.00 90.94 181 ARG A CA 1
ATOM 1373 C C . ARG A 1 181 ? -1.021 9.629 -0.138 1.00 90.94 181 ARG A C 1
ATOM 1375 O O . ARG A 1 181 ? -1.010 10.823 0.137 1.00 90.94 181 ARG A O 1
ATOM 1382 N N . GLY A 1 182 ? -2.037 9.068 -0.789 1.00 87.31 182 GLY A N 1
ATOM 1383 C CA . GLY A 1 182 ? -3.180 9.813 -1.313 1.00 87.31 182 GLY A CA 1
ATOM 1384 C C . GLY A 1 182 ? -4.493 9.062 -1.177 1.00 87.31 182 GLY A C 1
ATOM 1385 O O . GLY A 1 182 ? -4.530 7.877 -0.863 1.00 87.31 182 GLY A O 1
ATOM 1386 N N . GLN A 1 183 ? -5.578 9.795 -1.398 1.00 86.00 183 GLN A N 1
ATOM 1387 C CA . GLN A 1 183 ? -6.934 9.427 -0.994 1.00 86.00 183 GLN A CA 1
ATOM 1388 C C . GLN A 1 183 ? -7.810 8.896 -2.140 1.00 86.00 183 GLN A C 1
ATOM 1390 O O . GLN A 1 183 ? -8.978 8.603 -1.926 1.00 86.00 183 GLN A O 1
ATOM 1395 N N . TYR A 1 184 ? -7.277 8.788 -3.358 1.00 89.06 184 TYR A N 1
ATOM 1396 C CA . TYR A 1 184 ? -8.086 8.593 -4.573 1.00 89.06 184 TYR A CA 1
ATOM 1397 C C . TYR A 1 184 ? -8.204 7.135 -5.025 1.00 89.06 184 TYR A C 1
ATOM 1399 O O . TYR A 1 184 ? -8.881 6.837 -6.009 1.00 89.06 184 TYR A O 1
ATOM 1407 N N . ALA A 1 185 ? -7.553 6.215 -4.318 1.00 92.94 185 ALA A N 1
ATOM 1408 C CA . ALA A 1 185 ? -7.787 4.792 -4.485 1.00 92.94 185 ALA A CA 1
ATOM 1409 C C . ALA A 1 185 ? -8.965 4.341 -3.614 1.00 92.94 185 ALA A C 1
ATOM 1411 O O . ALA A 1 185 ? -9.153 4.802 -2.487 1.00 92.94 185 ALA A O 1
ATOM 1412 N N . THR A 1 186 ? -9.744 3.393 -4.124 1.00 94.81 186 THR A N 1
ATOM 1413 C CA . THR A 1 186 ? -10.788 2.711 -3.357 1.00 94.81 186 THR A CA 1
ATOM 1414 C C . THR A 1 186 ? -10.157 1.560 -2.583 1.00 94.81 186 THR A C 1
ATOM 1416 O O . THR A 1 186 ? -9.857 0.521 -3.166 1.00 94.81 186 THR A O 1
ATOM 1419 N N . ILE A 1 187 ? -9.948 1.737 -1.280 1.00 95.94 187 ILE A N 1
ATOM 1420 C CA . ILE A 1 187 ? -9.419 0.723 -0.365 1.00 95.94 187 ILE A CA 1
ATOM 1421 C C . ILE A 1 187 ? -10.598 0.109 0.383 1.00 95.94 187 ILE A C 1
ATOM 1423 O O . ILE A 1 187 ? -11.134 0.714 1.311 1.00 95.94 187 ILE A O 1
ATOM 1427 N N . GLN A 1 188 ? -11.030 -1.085 -0.018 1.00 96.00 188 GLN A N 1
ATOM 1428 C CA . GLN A 1 188 ? -12.248 -1.671 0.537 1.00 96.00 188 GLN A CA 1
ATOM 1429 C C . GLN A 1 188 ? -12.174 -3.179 0.770 1.00 96.00 188 GLN A C 1
ATOM 1431 O O . GLN A 1 188 ? -11.546 -3.908 0.001 1.00 96.00 188 GLN A O 1
ATOM 1436 N N . ASN A 1 189 ? -12.860 -3.654 1.817 1.00 96.94 189 ASN A N 1
ATOM 1437 C CA . ASN A 1 189 ? -12.989 -5.077 2.150 1.00 96.94 189 ASN A CA 1
ATOM 1438 C C . ASN A 1 189 ? -11.637 -5.790 2.324 1.00 96.94 189 ASN A C 1
ATOM 1440 O O . ASN A 1 189 ? -11.527 -7.002 2.137 1.00 96.94 189 ASN A O 1
ATOM 1444 N N . ASN A 1 190 ? -10.570 -5.055 2.641 1.00 98.00 190 ASN A N 1
ATOM 1445 C CA . ASN A 1 190 ? -9.278 -5.669 2.896 1.00 98.00 190 ASN A CA 1
ATOM 1446 C C . ASN A 1 190 ? -9.239 -6.195 4.324 1.00 98.00 190 ASN A C 1
ATOM 1448 O O . ASN A 1 190 ? -9.794 -5.603 5.249 1.00 98.00 190 ASN A O 1
ATOM 1452 N N . ARG A 1 191 ? -8.507 -7.287 4.501 1.00 96.19 191 ARG A N 1
ATOM 1453 C CA . ARG A 1 191 ? -8.292 -7.933 5.785 1.00 96.19 191 ARG A CA 1
ATOM 1454 C C . ARG A 1 191 ? -6.811 -7.906 6.107 1.00 96.19 191 ARG A C 1
ATOM 1456 O O . ARG A 1 191 ? -6.022 -8.466 5.353 1.00 96.19 191 ARG A O 1
ATOM 1463 N N . ALA A 1 192 ? -6.432 -7.309 7.224 1.00 96.06 192 ALA A N 1
ATOM 1464 C CA . ALA A 1 192 ? -5.059 -7.302 7.701 1.00 96.06 192 ALA A CA 1
ATOM 1465 C C . ALA A 1 192 ? -4.954 -8.056 9.032 1.00 96.06 192 ALA A C 1
ATOM 1467 O O . ALA A 1 192 ? -5.594 -7.694 10.016 1.00 96.06 192 ALA A O 1
ATOM 1468 N N . GLU A 1 193 ? -4.149 -9.115 9.079 1.00 92.75 193 GLU A N 1
ATOM 1469 C CA . GLU A 1 193 ? -3.985 -9.951 10.267 1.00 92.75 193 GLU A CA 1
ATOM 1470 C C . GLU A 1 193 ? -2.529 -10.112 10.701 1.00 92.75 193 GLU A C 1
ATOM 1472 O O . GLU A 1 193 ? -1.605 -10.109 9.893 1.00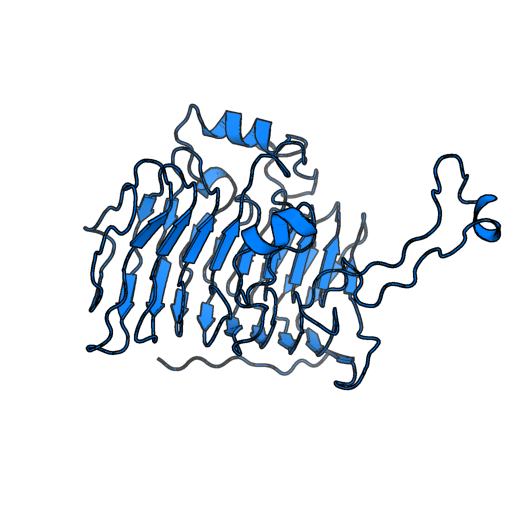 92.75 193 GLU A O 1
ATOM 1477 N N . GLY A 1 194 ? -2.316 -10.295 12.000 1.00 90.19 194 GLY A N 1
ATOM 1478 C CA . GLY A 1 194 ? -0.998 -10.585 12.557 1.00 90.19 194 GLY A CA 1
ATOM 1479 C C . GLY A 1 194 ? -0.214 -9.335 12.950 1.00 90.19 194 GLY A C 1
ATOM 1480 O O . GLY A 1 194 ? -0.773 -8.280 13.236 1.00 90.19 194 GLY A O 1
ATOM 1481 N N . HIS A 1 195 ? 1.107 -9.474 13.027 1.00 91.06 195 HIS A N 1
ATOM 1482 C CA . HIS A 1 195 ? 1.983 -8.468 13.622 1.00 91.06 195 HIS A CA 1
ATOM 1483 C C . HIS A 1 195 ? 2.515 -7.526 12.532 1.00 91.06 195 HIS A C 1
ATOM 1485 O O . HIS A 1 195 ? 3.421 -7.881 11.790 1.00 91.06 195 HIS A O 1
ATOM 1491 N N . PHE A 1 196 ? 2.010 -6.301 12.428 1.00 93.38 196 PHE A N 1
ATOM 1492 C CA . PHE A 1 196 ? 2.547 -5.280 11.509 1.00 93.38 196 PHE A CA 1
ATOM 1493 C C . PHE A 1 196 ? 3.497 -4.353 12.248 1.00 93.38 196 PHE A C 1
ATOM 1495 O O . PHE A 1 196 ? 3.072 -3.805 13.247 1.00 93.38 196 PHE A O 1
ATOM 1502 N N . GLY A 1 197 ? 4.741 -4.140 11.809 1.00 92.81 197 GLY A N 1
ATOM 1503 C CA . GLY A 1 197 ? 5.737 -3.351 12.558 1.00 92.81 197 GLY A CA 1
ATOM 1504 C C . GLY A 1 197 ? 5.323 -1.932 12.975 1.00 92.81 197 GLY A C 1
ATOM 1505 O O . GLY A 1 197 ? 5.890 -1.397 13.928 1.00 92.81 197 GLY A O 1
ATOM 1506 N N . PHE A 1 198 ? 4.332 -1.327 12.320 1.00 93.25 198 PHE A N 1
ATOM 1507 C CA . PHE A 1 198 ? 3.773 -0.043 12.729 1.00 93.25 198 PHE A CA 1
ATOM 1508 C C . PHE A 1 198 ? 2.243 -0.054 12.766 1.00 93.25 198 PHE A C 1
ATOM 1510 O O . PHE A 1 198 ? 1.673 0.038 13.854 1.00 93.25 198 PHE A O 1
ATOM 1517 N N . ALA A 1 199 ? 1.582 -0.198 11.615 1.00 94.50 199 ALA A N 1
ATOM 1518 C CA . ALA A 1 199 ? 0.123 -0.207 11.530 1.00 94.50 199 ALA A CA 1
ATOM 1519 C C . ALA A 1 199 ? -0.367 -1.065 10.352 1.00 94.50 199 ALA A C 1
ATOM 1521 O O . ALA A 1 199 ? 0.211 -0.988 9.276 1.00 94.50 199 ALA A O 1
ATOM 1522 N N . PRO A 1 200 ? -1.441 -1.853 10.488 1.00 95.56 200 PRO A N 1
ATOM 1523 C CA . PRO A 1 200 ? -2.073 -2.539 9.361 1.00 95.56 200 PRO A CA 1
ATOM 1524 C C . PRO A 1 200 ? -2.479 -1.588 8.228 1.00 95.56 200 PRO A C 1
ATOM 1526 O O . PRO A 1 200 ? -2.277 -1.920 7.063 1.00 95.56 200 PRO A O 1
ATOM 1529 N N . TYR A 1 201 ? -2.997 -0.407 8.568 1.00 95.81 201 TYR A N 1
ATOM 1530 C CA . TYR A 1 201 ? -3.414 0.615 7.612 1.00 95.81 201 TYR A CA 1
ATOM 1531 C C . TYR A 1 201 ? -2.788 1.959 7.959 1.00 95.81 201 TYR A C 1
ATOM 1533 O O . TYR A 1 201 ? -2.739 2.334 9.134 1.00 95.81 201 TYR A O 1
ATOM 1541 N N . ALA A 1 202 ? -2.332 2.688 6.944 1.00 94.25 202 ALA A N 1
ATOM 1542 C CA . ALA A 1 202 ? -1.783 4.020 7.130 1.00 94.25 202 ALA A CA 1
ATOM 1543 C C . ALA A 1 202 ? -2.064 4.958 5.955 1.00 94.25 202 ALA A C 1
ATOM 1545 O O . ALA A 1 202 ? -1.972 4.553 4.795 1.00 94.25 202 ALA A O 1
ATOM 1546 N N . TYR A 1 203 ? -2.314 6.224 6.282 1.00 91.94 203 TYR A N 1
ATOM 1547 C CA . TYR A 1 203 ? -2.216 7.341 5.355 1.00 91.94 203 TYR A CA 1
ATOM 1548 C C . TYR A 1 203 ? -1.132 8.323 5.791 1.00 91.94 203 TYR A C 1
ATOM 1550 O O . TYR A 1 203 ? -1.059 8.684 6.965 1.00 91.94 203 TYR A O 1
ATOM 1558 N N . PHE A 1 204 ? -0.343 8.814 4.835 1.00 90.44 204 PHE A N 1
ATOM 1559 C CA . PHE A 1 204 ? 0.636 9.878 5.064 1.00 90.44 204 PHE A CA 1
ATOM 1560 C C . PHE A 1 204 ? 0.596 10.901 3.924 1.00 90.44 204 PHE A C 1
ATOM 1562 O O . PHE A 1 204 ? 1.149 10.652 2.858 1.00 90.44 204 PHE A O 1
ATOM 1569 N N . VAL A 1 205 ? -0.039 12.057 4.130 1.00 85.19 205 VAL A N 1
ATOM 1570 C CA . VAL A 1 205 ? -0.410 12.988 3.038 1.00 85.19 205 VAL A CA 1
ATOM 1571 C C . VAL A 1 205 ? 0.287 14.351 3.182 1.00 85.19 205 VAL A C 1
ATOM 1573 O O . VAL A 1 205 ? -0.336 15.404 3.123 1.00 85.19 205 VAL A O 1
ATOM 1576 N N . HIS A 1 206 ? 1.605 14.375 3.408 1.00 84.38 206 HIS A N 1
ATOM 1577 C CA . HIS A 1 206 ? 2.304 15.640 3.673 1.00 84.38 206 HIS A CA 1
ATOM 1578 C C . HIS A 1 206 ? 2.302 16.585 2.440 1.00 84.38 206 HIS A C 1
ATOM 1580 O O . HIS A 1 206 ? 3.005 16.319 1.455 1.00 84.38 206 HIS A O 1
ATOM 1586 N N . PRO A 1 207 ? 1.621 17.752 2.487 1.00 79.12 207 PRO A N 1
ATOM 1587 C CA . PRO A 1 207 ? 1.321 18.556 1.297 1.00 79.12 207 PRO A CA 1
ATOM 1588 C C . PRO A 1 207 ? 2.560 19.130 0.609 1.00 79.12 207 PRO A C 1
ATOM 1590 O O . PRO A 1 207 ? 2.638 19.137 -0.617 1.00 79.12 207 PRO A O 1
ATOM 1593 N N . GLY A 1 208 ? 3.584 19.505 1.381 1.00 79.94 208 GLY A N 1
ATOM 1594 C CA . GLY A 1 208 ? 4.827 20.077 0.848 1.00 79.94 208 GLY A CA 1
ATOM 1595 C C . GLY A 1 208 ? 5.581 19.228 -0.191 1.00 79.94 208 GLY A C 1
ATOM 1596 O O . GLY A 1 208 ? 6.497 19.748 -0.817 1.00 79.94 208 GLY A O 1
ATOM 1597 N N . PHE A 1 209 ? 5.212 17.957 -0.391 1.00 77.31 209 PHE A N 1
ATOM 1598 C CA . PHE A 1 209 ? 5.910 17.028 -1.289 1.00 77.31 209 PHE A CA 1
ATOM 1599 C C . PHE A 1 209 ? 5.073 16.611 -2.491 1.00 77.31 209 PHE A C 1
ATOM 1601 O O . PHE A 1 209 ? 5.623 16.418 -3.571 1.00 77.31 209 PHE A O 1
ATOM 1608 N N . ILE A 1 210 ? 3.756 16.495 -2.316 1.00 86.25 210 ILE A N 1
ATOM 1609 C CA . ILE A 1 210 ? 2.884 15.894 -3.331 1.00 86.25 210 ILE A CA 1
ATOM 1610 C C . ILE A 1 210 ? 1.907 16.874 -3.969 1.00 86.25 210 ILE A C 1
ATOM 1612 O O . ILE A 1 210 ? 1.308 16.562 -4.991 1.00 86.25 210 ILE A O 1
ATOM 1616 N N . GLN A 1 211 ? 1.757 18.081 -3.417 1.00 89.06 211 GLN A N 1
ATOM 1617 C CA . GLN A 1 211 ? 0.759 19.055 -3.875 1.00 89.06 211 GLN A CA 1
ATOM 1618 C C . GLN A 1 211 ? 0.887 19.431 -5.368 1.00 89.06 211 GLN A C 1
ATOM 1620 O O . GLN A 1 211 ? -0.091 19.840 -6.002 1.00 89.06 211 GLN A O 1
ATOM 1625 N N . THR A 1 212 ? 2.090 19.302 -5.936 1.00 92.50 212 THR A N 1
ATOM 1626 C CA . THR A 1 212 ? 2.393 19.596 -7.345 1.00 92.50 212 THR A CA 1
ATOM 1627 C C . THR A 1 212 ? 2.275 18.381 -8.265 1.00 92.50 212 THR A C 1
ATOM 1629 O O . THR A 1 212 ? 2.219 18.568 -9.483 1.00 92.50 212 THR A O 1
ATOM 1632 N N . LEU A 1 213 ? 2.220 17.163 -7.714 1.00 92.75 213 LEU A N 1
ATOM 1633 C CA . LEU A 1 213 ? 2.046 15.936 -8.487 1.00 92.75 213 LEU A CA 1
ATOM 1634 C C . LEU A 1 213 ? 0.663 15.925 -9.124 1.00 92.75 213 LEU A C 1
ATOM 1636 O O . LEU A 1 213 ? -0.295 16.438 -8.543 1.00 92.75 213 LEU A O 1
ATOM 1640 N N . LYS A 1 214 ? 0.573 15.383 -10.338 1.00 95.06 214 LYS A N 1
ATOM 1641 C CA . LYS A 1 214 ? -0.640 15.419 -11.156 1.00 95.06 214 LYS A CA 1
ATOM 1642 C C . LYS A 1 214 ? -1.262 14.043 -11.248 1.00 95.06 214 LYS A C 1
ATOM 1644 O O . LYS A 1 214 ? -0.550 13.079 -11.479 1.00 95.06 214 LYS A O 1
ATOM 1649 N N . VAL A 1 215 ? -2.586 13.973 -11.152 1.00 94.19 215 VAL A N 1
ATOM 1650 C CA . VAL A 1 215 ? -3.303 12.713 -11.366 1.00 94.19 215 VAL A CA 1
ATOM 1651 C C . VAL A 1 215 ? -3.146 12.283 -12.832 1.00 94.19 215 VAL A C 1
ATOM 1653 O O . VAL A 1 215 ? -3.430 13.089 -13.732 1.00 94.19 215 VAL A O 1
ATOM 1656 N N . PRO A 1 216 ? -2.707 11.043 -13.103 1.00 92.69 216 PRO A N 1
ATOM 1657 C CA . PRO A 1 216 ? -2.376 10.611 -14.450 1.00 92.69 216 PRO A CA 1
ATOM 1658 C C . PRO A 1 216 ? -3.636 10.433 -15.307 1.00 92.69 216 PRO A C 1
ATOM 1660 O O . PRO A 1 216 ? -4.712 10.047 -14.838 1.00 92.69 216 PRO A O 1
ATOM 1663 N N . ALA A 1 217 ? -3.492 10.713 -16.602 1.00 93.81 217 ALA A N 1
ATOM 1664 C CA . ALA A 1 217 ? -4.548 10.566 -17.598 1.00 93.81 217 ALA A CA 1
ATOM 1665 C C . ALA A 1 217 ? -4.663 9.107 -18.063 1.00 93.81 217 ALA A C 1
ATOM 1667 O O . ALA A 1 217 ? -4.276 8.775 -19.179 1.00 93.81 217 ALA A O 1
ATOM 1668 N N . VAL A 1 218 ? -5.176 8.245 -17.187 1.00 92.44 218 VAL A N 1
ATOM 1669 C CA . VAL A 1 218 ? -5.403 6.821 -17.467 1.00 92.44 218 VAL A CA 1
ATOM 1670 C C . VAL A 1 218 ? -6.890 6.566 -17.689 1.00 92.44 218 VAL A C 1
ATOM 1672 O O . VAL A 1 218 ? -7.732 7.153 -17.006 1.00 92.44 218 VAL A O 1
ATOM 1675 N N . THR A 1 219 ? -7.234 5.688 -18.634 1.00 89.00 219 THR A N 1
ATOM 1676 C CA . THR A 1 219 ? -8.618 5.224 -18.829 1.00 89.00 219 THR A CA 1
ATOM 1677 C C . THR A 1 219 ? -9.221 4.775 -17.499 1.00 89.00 219 THR A C 1
ATOM 1679 O O . THR A 1 219 ? -8.581 4.051 -16.751 1.00 89.00 219 THR A O 1
ATOM 1682 N N . GLY A 1 220 ? -10.436 5.231 -17.188 1.00 87.50 220 GLY A N 1
ATOM 1683 C CA . GLY A 1 220 ? -11.126 4.913 -15.934 1.00 87.50 220 GLY A CA 1
ATOM 1684 C C . GLY A 1 220 ? -10.798 5.848 -14.765 1.00 87.50 220 GLY A C 1
ATOM 1685 O O . GLY A 1 220 ? -11.575 5.902 -13.810 1.00 87.50 220 GLY A O 1
ATOM 1686 N N . THR A 1 221 ? -9.713 6.631 -14.828 1.00 92.12 221 THR A N 1
ATOM 1687 C CA . THR A 1 221 ? -9.480 7.713 -13.860 1.00 92.12 221 THR A CA 1
ATOM 1688 C C . THR A 1 221 ? -10.649 8.703 -13.933 1.00 92.12 221 THR A C 1
ATOM 1690 O O . THR A 1 221 ? -11.011 9.124 -15.039 1.00 92.12 221 THR A O 1
ATOM 1693 N N . PRO A 1 222 ? -11.244 9.111 -12.794 1.00 90.31 222 PRO A N 1
ATOM 1694 C CA . PRO A 1 222 ? -12.314 10.100 -12.791 1.00 90.31 222 PRO A CA 1
ATOM 1695 C C . PRO A 1 222 ? -11.914 11.349 -13.579 1.00 90.31 222 PRO A C 1
ATOM 1697 O O . PRO A 1 222 ? -10.888 11.972 -13.303 1.00 90.31 222 PRO A O 1
ATOM 1700 N N . THR A 1 223 ? -12.730 11.743 -14.558 1.00 91.50 223 THR A N 1
ATOM 1701 C CA . THR A 1 223 ? -12.401 12.844 -15.483 1.00 91.50 223 THR A CA 1
ATOM 1702 C C . THR A 1 223 ? -12.197 14.169 -14.748 1.00 91.50 223 THR A C 1
ATOM 1704 O O . THR A 1 223 ? -11.426 15.015 -15.188 1.00 91.50 223 THR A O 1
ATOM 1707 N N . ALA A 1 224 ? -12.848 14.327 -13.593 1.00 91.12 224 ALA A N 1
ATOM 1708 C CA . ALA A 1 224 ? -12.681 15.472 -12.710 1.00 91.12 224 ALA A CA 1
ATOM 1709 C C . ALA A 1 224 ? -11.285 15.563 -12.069 1.00 91.12 224 ALA A C 1
ATOM 1711 O O . ALA A 1 224 ? -10.941 16.636 -11.592 1.00 91.12 224 ALA A O 1
ATOM 1712 N N . LEU A 1 225 ? -10.484 14.493 -12.057 1.00 91.38 225 LEU A N 1
ATOM 1713 C CA . LEU A 1 225 ? -9.134 14.477 -11.484 1.00 91.38 225 LEU A CA 1
ATOM 1714 C C . LEU A 1 225 ? -8.027 14.613 -12.528 1.00 91.38 225 LEU A C 1
ATOM 1716 O O . LEU A 1 225 ? -6.984 15.193 -12.238 1.00 91.38 225 LEU A O 1
ATOM 1720 N N . VAL A 1 226 ? -8.240 14.074 -13.730 1.00 94.00 226 VAL A N 1
ATOM 1721 C CA . VAL A 1 226 ? -7.202 13.927 -14.759 1.00 94.00 226 VAL A CA 1
ATOM 1722 C C . VAL A 1 226 ? -6.426 15.229 -14.994 1.00 94.00 226 VAL A C 1
ATOM 1724 O O . VAL A 1 226 ? -6.993 16.275 -15.312 1.00 94.00 226 VAL A O 1
ATOM 1727 N N . GLY A 1 227 ? -5.101 15.151 -14.848 1.00 93.19 227 GLY A N 1
ATOM 1728 C CA . GLY A 1 227 ? -4.167 16.247 -15.104 1.00 93.19 227 GLY A CA 1
ATOM 1729 C C . GLY A 1 227 ? -4.143 17.354 -14.045 1.00 93.19 227 GLY A C 1
ATOM 1730 O O . GLY A 1 227 ? -3.296 18.249 -14.140 1.00 93.19 227 GLY A O 1
ATOM 1731 N N . LYS A 1 228 ? -5.026 17.310 -13.039 1.00 94.00 228 LYS A N 1
ATOM 1732 C CA . LYS A 1 228 ? -5.006 18.247 -11.913 1.00 94.00 228 LYS A CA 1
ATOM 1733 C C . LYS A 1 228 ? -3.888 17.890 -10.954 1.00 94.00 228 LYS A C 1
ATOM 1735 O O . LYS A 1 228 ? -3.627 16.713 -10.710 1.00 94.00 228 LYS A O 1
ATOM 1740 N N . SER A 1 229 ? -3.247 18.911 -10.394 1.00 93.75 229 SER A N 1
ATOM 1741 C CA . SER A 1 229 ? -2.333 18.702 -9.279 1.00 93.75 229 SER A CA 1
ATOM 1742 C C . SER A 1 229 ? -3.103 18.332 -8.011 1.00 93.75 229 SER A C 1
ATOM 1744 O O . SER A 1 229 ? -4.263 18.724 -7.867 1.00 93.75 229 SER A O 1
ATOM 1746 N N . LEU A 1 230 ? -2.468 17.647 -7.060 1.00 88.94 230 LEU A N 1
ATOM 1747 C CA . LEU A 1 230 ? -3.133 17.309 -5.798 1.00 88.94 230 LEU A CA 1
ATOM 1748 C C . LEU A 1 230 ? -3.615 18.555 -5.045 1.00 88.94 230 LEU A C 1
ATOM 1750 O O . LEU A 1 230 ? -4.722 18.546 -4.522 1.00 88.94 230 LEU A O 1
ATOM 1754 N N . GLN A 1 231 ? -2.880 19.673 -5.113 1.00 89.06 231 GLN A N 1
ATOM 1755 C CA . GLN A 1 231 ? -3.358 20.961 -4.594 1.00 89.06 231 GLN A CA 1
ATOM 1756 C C . GLN A 1 231 ? -4.673 21.409 -5.238 1.00 89.06 231 GLN A C 1
ATOM 1758 O O . GLN A 1 231 ? -5.562 21.915 -4.560 1.00 89.06 231 GLN A O 1
ATOM 1763 N N . GLN A 1 232 ? -4.789 21.274 -6.561 1.00 89.94 232 GLN A N 1
ATOM 1764 C CA . GLN A 1 232 ? -6.003 21.661 -7.276 1.00 89.94 232 GLN A CA 1
ATOM 1765 C C . GLN A 1 232 ? -7.173 20.757 -6.895 1.00 89.94 232 GLN A C 1
ATOM 1767 O O . GLN A 1 232 ? -8.286 21.258 -6.779 1.00 89.94 232 GLN A O 1
ATOM 1772 N N . VAL A 1 233 ? -6.921 19.462 -6.683 1.00 86.81 233 VAL A N 1
ATOM 1773 C CA . VAL A 1 233 ? -7.934 18.516 -6.202 1.00 86.81 233 VAL A CA 1
ATOM 1774 C C . VAL A 1 233 ? -8.374 18.880 -4.783 1.00 86.81 233 VAL A C 1
ATOM 1776 O O . VAL A 1 233 ? -9.568 19.024 -4.552 1.00 86.81 233 VAL A O 1
ATOM 1779 N N . TRP A 1 234 ? -7.450 19.132 -3.854 1.00 82.75 234 TRP A N 1
ATOM 1780 C CA . TRP A 1 234 ? -7.796 19.554 -2.491 1.00 82.75 234 TRP A CA 1
ATOM 1781 C C . TRP A 1 234 ? -8.611 20.848 -2.473 1.00 82.75 234 TRP A C 1
ATOM 1783 O O . TRP A 1 234 ? -9.649 20.913 -1.823 1.00 82.75 234 TRP A O 1
ATOM 1793 N N . ASN A 1 235 ? -8.231 21.839 -3.282 1.00 82.75 235 ASN A N 1
ATOM 1794 C CA . ASN A 1 235 ? -8.985 23.089 -3.410 1.00 82.75 235 ASN A CA 1
ATOM 1795 C C . ASN A 1 235 ? -10.404 22.896 -3.981 1.00 82.75 235 ASN A C 1
ATOM 1797 O O . ASN A 1 235 ? -11.241 23.776 -3.801 1.00 82.75 235 ASN A O 1
ATOM 1801 N N . MET A 1 236 ? -10.676 21.794 -4.691 1.00 78.44 236 MET A N 1
ATOM 1802 C CA . MET A 1 236 ? -12.032 21.442 -5.133 1.00 78.44 236 MET A CA 1
ATOM 1803 C C . MET A 1 236 ? -12.862 20.816 -4.009 1.00 78.44 236 MET A C 1
ATOM 1805 O O . MET A 1 236 ? -14.076 20.970 -4.012 1.00 78.44 236 MET A O 1
ATOM 1809 N N . LEU A 1 237 ? -12.224 20.112 -3.071 1.00 72.12 237 LEU A N 1
ATOM 1810 C CA . LEU A 1 237 ? -12.899 19.408 -1.976 1.00 72.12 237 LEU A CA 1
ATOM 1811 C C . LEU A 1 237 ? -13.205 20.333 -0.784 1.00 72.12 237 LEU A C 1
ATOM 1813 O O . LEU A 1 237 ? -14.234 20.179 -0.130 1.00 72.12 237 LEU A O 1
ATOM 1817 N N . GLU A 1 238 ? -12.345 21.326 -0.540 1.00 65.69 238 GLU A N 1
ATOM 1818 C CA . GLU A 1 238 ? -12.445 22.275 0.581 1.00 65.69 238 GLU A CA 1
ATOM 1819 C C . GLU A 1 238 ? -13.776 23.065 0.666 1.00 65.69 238 GLU A C 1
ATOM 1821 O O . GLU A 1 238 ? -14.326 23.143 1.769 1.00 65.69 238 GLU A O 1
ATOM 1826 N N . PRO A 1 239 ? -14.342 23.634 -0.424 1.00 55.59 239 PRO A N 1
ATOM 1827 C CA . PRO A 1 239 ? -15.544 24.475 -0.346 1.00 55.59 239 PRO A CA 1
ATOM 1828 C C . PRO A 1 239 ? -16.867 23.704 -0.226 1.00 55.59 239 PRO A C 1
ATOM 1830 O O . PRO A 1 239 ? -17.877 24.303 0.138 1.00 55.59 239 PRO A O 1
ATOM 1833 N N . GLU A 1 240 ? -16.888 22.412 -0.566 1.00 50.69 240 GLU A N 1
ATOM 1834 C CA . GLU A 1 240 ? -18.121 21.621 -0.715 1.00 50.69 240 GLU A CA 1
ATOM 1835 C C . GLU A 1 240 ? -18.302 20.531 0.363 1.00 50.69 240 GLU A C 1
ATOM 1837 O O . GLU A 1 240 ? -19.262 19.766 0.298 1.00 50.69 240 GLU A O 1
ATOM 1842 N N . SER A 1 241 ? -17.420 20.451 1.371 1.00 52.22 241 SER A N 1
ATOM 1843 C CA . SER A 1 241 ? -17.430 19.369 2.379 1.00 52.22 241 SER A CA 1
ATOM 1844 C C . SER A 1 241 ? -17.396 17.970 1.745 1.00 52.22 241 SER A C 1
ATOM 1846 O O . SER A 1 241 ? -18.056 17.039 2.215 1.00 52.22 241 SER A O 1
ATOM 1848 N N . LEU A 1 242 ? -16.683 17.836 0.626 1.00 46.44 242 LEU A N 1
ATOM 1849 C CA . LEU A 1 242 ? -16.684 16.617 -0.168 1.00 46.44 242 LEU A CA 1
ATOM 1850 C C . LEU A 1 242 ? -15.800 15.549 0.471 1.00 46.44 242 LEU A C 1
ATOM 1852 O O . LEU A 1 242 ? -14.589 15.703 0.610 1.00 46.44 242 LEU A O 1
ATOM 1856 N N . SER A 1 243 ? -16.435 14.431 0.804 1.00 62.09 243 SER A N 1
ATOM 1857 C CA . SER A 1 243 ? -15.788 13.265 1.388 1.00 62.09 243 SER A CA 1
ATOM 1858 C C . SER A 1 243 ? -14.746 12.631 0.467 1.00 62.09 243 SER A C 1
ATOM 1860 O O . SER A 1 243 ? -14.871 12.670 -0.757 1.00 62.09 243 SER A O 1
ATOM 1862 N N . ILE A 1 244 ? -13.754 11.955 1.062 1.00 64.75 244 ILE A N 1
ATOM 1863 C CA . ILE A 1 244 ? -12.841 11.034 0.359 1.00 64.75 244 ILE A CA 1
ATOM 1864 C C . ILE A 1 244 ? -13.597 10.099 -0.599 1.00 64.75 244 ILE A C 1
ATOM 1866 O O . ILE A 1 244 ? -13.093 9.792 -1.679 1.00 64.75 244 ILE A O 1
ATOM 1870 N N . GLN A 1 245 ? -14.839 9.753 -0.237 1.00 67.81 245 GLN A N 1
ATOM 1871 C CA . GLN A 1 245 ? -15.787 8.924 -0.984 1.00 67.81 245 GLN A CA 1
ATOM 1872 C C . GLN A 1 245 ? -16.146 9.463 -2.382 1.00 67.81 245 GLN A C 1
ATOM 1874 O O . GLN A 1 245 ? -16.717 8.737 -3.193 1.00 67.81 245 GLN A O 1
ATOM 1879 N N . VAL A 1 246 ? -15.833 10.726 -2.698 1.00 76.50 246 VAL A N 1
ATOM 1880 C CA . VAL A 1 246 ? -16.077 11.292 -4.036 1.00 76.50 246 VAL A CA 1
ATOM 1881 C C . VAL A 1 246 ? -15.169 10.663 -5.090 1.00 76.50 246 VAL A C 1
ATOM 1883 O O . VAL A 1 246 ? -15.580 10.494 -6.238 1.00 76.50 246 VAL A O 1
ATOM 1886 N N . PHE A 1 247 ? -13.936 10.322 -4.715 1.00 83.69 247 PHE A N 1
ATOM 1887 C CA . PHE A 1 247 ? -12.919 9.873 -5.664 1.00 83.69 247 PHE A CA 1
ATOM 1888 C C . PHE A 1 247 ? -12.219 8.579 -5.267 1.00 83.69 247 PHE A C 1
ATOM 1890 O O . PHE A 1 247 ? -11.872 7.797 -6.148 1.00 83.69 247 PHE A O 1
ATOM 1897 N N . GLY A 1 248 ? -12.017 8.352 -3.973 1.00 87.19 248 GLY A N 1
ATOM 1898 C CA . GLY A 1 248 ? -11.556 7.084 -3.425 1.00 87.19 248 GLY A CA 1
ATOM 1899 C C . GLY A 1 248 ? -12.519 6.610 -2.350 1.00 87.19 248 GLY A C 1
ATOM 1900 O O . GLY A 1 248 ? -13.659 7.049 -2.302 1.00 87.19 248 GLY A O 1
ATOM 1901 N N . ALA A 1 249 ? -12.084 5.682 -1.509 1.00 89.75 249 ALA A N 1
ATOM 1902 C CA . ALA A 1 249 ? -12.860 5.260 -0.347 1.00 89.75 249 ALA A CA 1
ATOM 1903 C C . ALA A 1 249 ? -11.978 4.488 0.627 1.00 89.75 249 ALA A C 1
ATOM 1905 O O . ALA A 1 249 ? -11.005 3.854 0.213 1.00 89.75 249 ALA A O 1
ATOM 1906 N N . PHE A 1 250 ? -12.374 4.477 1.896 1.00 90.81 250 PHE A N 1
ATOM 1907 C CA . PHE A 1 250 ? -11.861 3.536 2.883 1.00 90.81 250 PHE A CA 1
ATOM 1908 C C . PHE A 1 250 ? -13.036 2.878 3.605 1.00 90.81 250 PHE A C 1
ATOM 1910 O O . PHE A 1 250 ? -13.557 3.431 4.576 1.00 90.81 250 PHE A O 1
ATOM 1917 N N . ASN A 1 251 ? -13.469 1.721 3.095 1.00 91.62 251 ASN A N 1
ATOM 1918 C CA . ASN A 1 251 ? -14.720 1.086 3.514 1.00 91.62 251 ASN A CA 1
ATOM 1919 C C . ASN A 1 251 ? -14.505 -0.374 3.912 1.00 91.62 251 ASN A C 1
ATOM 1921 O O . ASN A 1 251 ? -13.774 -1.097 3.238 1.00 91.62 251 ASN A O 1
ATOM 1925 N N . ASP A 1 252 ? -15.168 -0.826 4.973 1.00 93.25 252 ASP A N 1
ATOM 1926 C CA . ASP A 1 252 ? -15.294 -2.254 5.305 1.00 93.25 252 ASP A CA 1
ATOM 1927 C C . ASP A 1 252 ? -13.942 -2.982 5.474 1.00 93.25 252 ASP A C 1
ATOM 1929 O O . ASP A 1 252 ? -13.808 -4.186 5.248 1.00 93.25 252 ASP A O 1
ATOM 1933 N N . ASN A 1 253 ? -12.884 -2.244 5.820 1.00 94.88 253 ASN A N 1
ATOM 1934 C CA . ASN A 1 253 ? -11.571 -2.826 6.068 1.00 94.88 253 ASN A CA 1
ATOM 1935 C C . ASN A 1 253 ? -11.504 -3.326 7.507 1.00 94.88 253 ASN A C 1
ATOM 1937 O O . ASN A 1 253 ? -12.040 -2.697 8.420 1.00 94.88 253 ASN A O 1
ATOM 1941 N N . SER A 1 254 ? -10.799 -4.435 7.722 1.00 94.44 254 SER A N 1
ATOM 1942 C CA . SER A 1 254 ? -10.671 -5.015 9.053 1.00 94.44 254 SER A CA 1
ATOM 1943 C C . SER A 1 254 ? -9.233 -5.366 9.411 1.00 94.44 254 SER A C 1
ATOM 1945 O O . SER A 1 254 ? -8.509 -5.971 8.620 1.00 94.44 254 SER A O 1
ATOM 1947 N N . ALA A 1 255 ? -8.821 -5.013 10.627 1.00 93.81 255 ALA A N 1
ATOM 1948 C CA . ALA A 1 255 ? -7.509 -5.340 11.168 1.00 93.81 255 ALA A CA 1
ATOM 1949 C C . ALA A 1 255 ? -7.616 -6.144 12.464 1.00 93.81 255 ALA A C 1
ATOM 1951 O O . ALA A 1 255 ? -8.282 -5.716 13.400 1.00 93.81 255 ALA A O 1
ATOM 1952 N N . PHE A 1 256 ? -6.935 -7.286 12.545 1.00 90.38 256 PHE A N 1
ATOM 1953 C CA . PHE A 1 256 ? -6.898 -8.140 13.737 1.00 90.38 256 PHE A CA 1
ATOM 1954 C C . PHE A 1 256 ? -5.448 -8.467 14.087 1.00 90.38 256 PHE A C 1
ATOM 1956 O O . PHE A 1 256 ? -4.658 -8.810 13.215 1.00 90.38 256 PHE A O 1
ATOM 1963 N N . GLY A 1 257 ? -5.059 -8.400 15.358 1.00 81.38 257 GLY A N 1
ATOM 1964 C CA . GLY A 1 257 ? -3.636 -8.584 15.700 1.00 81.38 257 GLY A CA 1
ATOM 1965 C C . GLY A 1 257 ? -2.839 -7.300 15.791 1.00 81.38 257 GLY A C 1
ATOM 1966 O O . GLY A 1 257 ? -1.617 -7.355 15.914 1.00 81.38 257 GLY A O 1
ATOM 1967 N N . THR A 1 258 ? -3.507 -6.149 15.766 1.00 79.62 258 THR A N 1
ATOM 1968 C CA . THR A 1 258 ? -2.818 -4.861 15.823 1.00 79.62 258 THR A CA 1
ATOM 1969 C C . THR A 1 258 ? -2.128 -4.711 17.180 1.00 79.62 258 THR A C 1
ATOM 1971 O O . THR A 1 258 ? -2.676 -5.112 18.216 1.00 79.62 258 THR A O 1
ATOM 1974 N N . TRP A 1 259 ? -0.888 -4.204 17.164 1.00 79.81 259 TRP A N 1
ATOM 1975 C CA . TRP A 1 259 ? -0.083 -4.100 18.384 1.00 79.81 259 TRP A CA 1
ATOM 1976 C C . TRP A 1 259 ? 0.330 -2.684 18.765 1.00 79.81 2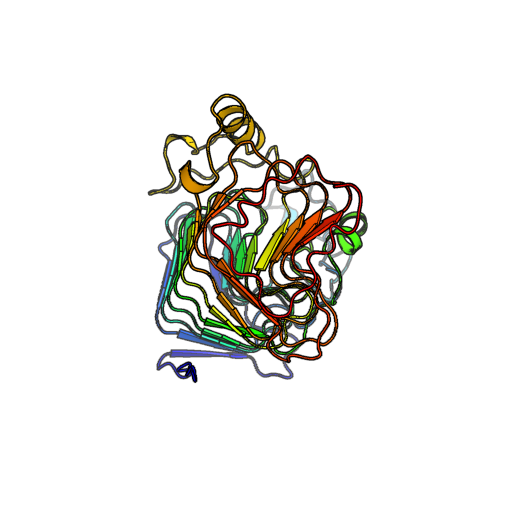59 TRP A C 1
ATOM 1978 O O . TRP A 1 259 ? 0.457 -2.401 19.947 1.00 79.81 259 TRP A O 1
ATOM 1988 N N . ARG A 1 260 ? 0.555 -1.791 17.796 1.00 88.12 260 ARG A N 1
ATOM 1989 C CA . ARG A 1 260 ? 0.945 -0.405 18.075 1.00 88.12 260 ARG A CA 1
ATOM 1990 C C . ARG A 1 260 ? -0.177 0.554 17.730 1.00 88.12 260 ARG A C 1
ATOM 1992 O O . ARG A 1 260 ? -0.640 1.290 18.597 1.00 88.12 260 ARG A O 1
ATOM 1999 N N . ILE A 1 261 ? -0.582 0.539 16.465 1.00 90.75 261 ILE A N 1
ATOM 2000 C CA . ILE A 1 261 ? -1.655 1.355 15.906 1.00 90.75 261 ILE A CA 1
ATOM 2001 C C . ILE A 1 261 ? -2.492 0.450 14.990 1.00 90.75 261 ILE A C 1
ATOM 2003 O O . ILE A 1 261 ? -1.922 -0.365 14.264 1.00 90.75 261 ILE A O 1
ATOM 2007 N N . GLY A 1 262 ? -3.822 0.546 15.034 1.00 92.12 262 GLY A N 1
ATOM 2008 C CA . GLY A 1 262 ? -4.713 -0.130 14.083 1.00 92.12 262 GLY A CA 1
ATOM 2009 C C . GLY A 1 262 ? -4.824 0.615 12.750 1.00 92.12 262 GLY A C 1
ATOM 2010 O O . GLY A 1 262 ? -4.641 0.015 11.692 1.00 92.12 262 GLY A O 1
ATOM 2011 N N . LEU A 1 263 ? -5.049 1.927 12.817 1.00 92.44 263 LEU A N 1
ATOM 2012 C CA . LEU A 1 263 ? -5.078 2.845 11.679 1.00 92.44 263 LEU A CA 1
ATOM 2013 C C . LEU A 1 263 ? -4.275 4.111 12.004 1.00 92.44 263 LEU A C 1
ATOM 2015 O O . LEU A 1 263 ? -4.583 4.799 12.979 1.00 92.44 263 LEU A O 1
ATOM 2019 N N . ASP A 1 264 ? -3.248 4.404 11.206 1.00 92.56 264 ASP A N 1
ATOM 2020 C CA . ASP A 1 264 ? -2.450 5.629 11.328 1.00 92.56 264 ASP A CA 1
ATOM 2021 C C . ASP A 1 264 ? -2.841 6.655 10.260 1.00 92.56 264 ASP A C 1
ATOM 2023 O O . ASP A 1 264 ? -2.854 6.354 9.069 1.00 92.56 264 ASP A O 1
ATOM 2027 N N . LEU A 1 265 ? -3.156 7.875 10.675 1.00 89.81 265 LEU A N 1
ATOM 2028 C CA . LEU A 1 265 ? -3.561 8.969 9.801 1.00 89.81 265 LEU A CA 1
ATOM 2029 C C . LEU A 1 265 ? -2.625 10.145 10.049 1.00 89.81 265 LEU A C 1
ATOM 2031 O O . LEU A 1 265 ? -2.742 10.834 11.055 1.00 89.81 265 LEU A O 1
ATOM 2035 N N . SER A 1 266 ? -1.679 10.375 9.149 1.00 87.62 266 SER A N 1
ATOM 2036 C CA . SER A 1 266 ? -0.655 11.408 9.292 1.00 87.62 266 SER A CA 1
ATOM 2037 C C . SER A 1 266 ? -0.771 12.437 8.169 1.00 87.62 266 SER A C 1
ATOM 2039 O O . SER A 1 266 ? -0.810 12.089 6.989 1.00 87.62 266 SER A O 1
ATOM 2041 N N . TYR A 1 267 ? -0.838 13.722 8.529 1.00 83.00 267 TYR A N 1
ATOM 2042 C CA . TYR A 1 267 ? -1.099 14.840 7.609 1.00 83.00 267 TYR A CA 1
ATOM 2043 C C . TYR A 1 267 ? -2.364 14.643 6.769 1.00 83.00 267 TYR A C 1
ATOM 2045 O O . TYR A 1 267 ? -2.465 15.124 5.647 1.00 83.00 267 TYR A O 1
ATOM 2053 N N . PHE A 1 268 ? -3.317 13.884 7.298 1.00 78.12 268 PHE A N 1
ATOM 2054 C CA . PHE A 1 268 ? -4.514 13.488 6.585 1.00 78.12 268 PHE A CA 1
ATOM 2055 C C . PHE A 1 268 ? -5.612 14.519 6.841 1.00 78.12 268 PHE A C 1
ATOM 2057 O O . PHE A 1 268 ? -6.054 14.678 7.970 1.00 78.12 268 PHE A O 1
ATOM 2064 N N . GLY A 1 269 ? -6.058 15.255 5.833 1.00 64.44 269 GLY A N 1
ATOM 2065 C CA . GLY A 1 269 ? -7.009 16.333 6.082 1.00 64.44 269 GLY A CA 1
ATOM 2066 C C . GLY A 1 269 ? -7.711 16.820 4.830 1.00 64.44 269 GLY A C 1
ATOM 2067 O O . GLY A 1 269 ? -7.094 16.931 3.774 1.00 64.44 269 GLY A O 1
ATOM 2068 N N . GLY A 1 270 ? -9.004 17.087 4.983 1.00 58.66 270 GLY A N 1
ATOM 2069 C CA . GLY A 1 270 ? -9.915 17.637 3.983 1.00 58.66 270 GLY A CA 1
ATOM 2070 C C . GLY A 1 270 ? -11.336 17.588 4.542 1.00 58.66 270 GLY A C 1
ATOM 2071 O O . GLY A 1 270 ? -11.710 16.586 5.162 1.00 58.66 270 GLY A O 1
ATOM 2072 N N . ASN A 1 271 ? -12.112 18.665 4.379 1.00 50.75 271 ASN A N 1
ATOM 2073 C CA . ASN A 1 271 ? -13.487 18.724 4.885 1.00 50.75 271 ASN A CA 1
ATOM 2074 C C . ASN A 1 271 ? -14.309 17.536 4.356 1.00 50.75 271 ASN A C 1
ATOM 2076 O O . ASN A 1 271 ? -14.475 17.397 3.151 1.00 50.75 271 ASN A O 1
ATOM 2080 N N . GLY A 1 272 ? -14.839 16.701 5.257 1.00 54.44 272 GLY A N 1
ATOM 2081 C CA . GLY A 1 272 ? -15.717 15.579 4.907 1.00 54.44 272 GLY A CA 1
ATOM 2082 C C . GLY A 1 272 ? -15.043 14.208 4.805 1.00 54.44 272 GLY A C 1
ATOM 2083 O O . GLY A 1 272 ? -15.729 13.250 4.467 1.00 54.44 272 GLY A O 1
ATOM 2084 N N . SER A 1 273 ? -13.745 14.067 5.098 1.00 63.88 273 SER A N 1
ATOM 2085 C CA . SER A 1 273 ? -13.069 12.760 5.041 1.00 63.88 273 SER A CA 1
ATOM 2086 C C . SER A 1 273 ? -13.751 11.719 5.943 1.00 63.88 273 SER A C 1
ATOM 2088 O O . SER A 1 273 ? -13.709 11.822 7.171 1.00 63.88 273 SER A O 1
ATOM 2090 N N . GLU A 1 274 ? -14.371 10.714 5.322 1.00 70.06 274 GLU A N 1
ATOM 2091 C CA . GLU A 1 274 ? -15.206 9.711 5.982 1.00 70.06 274 GLU A CA 1
ATOM 2092 C C . GLU A 1 274 ? -14.661 8.293 5.788 1.00 70.06 274 GLU A C 1
ATOM 2094 O O . GLU A 1 274 ? -14.465 7.832 4.658 1.00 70.06 274 GLU A O 1
ATOM 2099 N N . PHE A 1 275 ? -14.461 7.596 6.904 1.00 73.88 275 PHE A N 1
ATOM 2100 C CA . PHE A 1 275 ? -14.110 6.179 6.952 1.00 73.88 275 PHE A CA 1
ATOM 2101 C C . PHE A 1 275 ? -15.345 5.394 7.365 1.00 73.88 275 PHE A C 1
ATOM 2103 O O . PHE A 1 275 ? -15.909 5.670 8.424 1.00 73.88 275 PHE A O 1
ATOM 2110 N N . VAL A 1 276 ? -15.745 4.417 6.553 1.00 77.56 276 VAL A N 1
ATOM 2111 C CA . VAL A 1 276 ? -17.001 3.686 6.756 1.00 77.56 276 VAL A CA 1
ATOM 2112 C C . VAL A 1 276 ? -16.724 2.231 7.132 1.00 77.56 276 VAL A C 1
ATOM 2114 O O . VAL A 1 276 ? -15.856 1.587 6.543 1.00 77.56 276 VAL A O 1
ATOM 2117 N N . GLY A 1 277 ? -17.437 1.690 8.121 1.00 75.31 277 GLY A N 1
ATOM 2118 C CA . GLY A 1 277 ? -17.463 0.247 8.402 1.00 75.31 277 GLY A CA 1
ATOM 2119 C C . GLY A 1 277 ? -16.116 -0.371 8.802 1.00 75.31 277 GLY A C 1
ATOM 2120 O O . GLY A 1 277 ? -15.880 -1.547 8.546 1.00 75.31 277 GLY A O 1
ATOM 2121 N N . THR A 1 278 ? -15.192 0.400 9.382 1.00 81.75 278 THR A N 1
ATOM 2122 C CA . THR A 1 278 ? -13.834 -0.092 9.676 1.00 81.75 278 THR A CA 1
ATOM 2123 C C . THR A 1 278 ? -13.773 -0.851 11.005 1.00 81.75 278 THR A C 1
ATOM 2125 O O . THR A 1 278 ? -14.013 -0.278 12.065 1.00 81.75 278 THR A O 1
ATOM 2128 N N . GLU A 1 279 ? -13.390 -2.127 10.975 1.00 84.69 279 GLU A N 1
ATOM 2129 C CA . GLU A 1 279 ? -13.257 -2.970 12.173 1.00 84.69 279 GLU A CA 1
ATOM 2130 C C . GLU A 1 279 ? -11.794 -3.091 12.622 1.00 84.69 279 GLU A C 1
ATOM 2132 O O . GLU A 1 279 ? -10.938 -3.604 11.902 1.00 84.69 279 GLU A O 1
ATOM 2137 N N . LEU A 1 280 ? -11.480 -2.667 13.843 1.00 81.94 280 LEU A N 1
ATOM 2138 C CA . LEU A 1 280 ? -10.132 -2.709 14.404 1.00 81.94 280 LEU A CA 1
ATOM 2139 C C . LEU A 1 280 ? -10.127 -3.511 15.704 1.00 81.94 280 LEU A C 1
ATOM 2141 O O . LEU A 1 280 ? -10.582 -3.047 16.745 1.00 81.94 280 LEU A O 1
ATOM 2145 N N . VAL A 1 281 ? -9.531 -4.696 15.670 1.00 80.06 281 VAL A N 1
ATOM 2146 C CA . VAL A 1 281 ? -9.367 -5.560 16.840 1.00 80.06 281 VAL A CA 1
ATOM 2147 C C . VAL A 1 281 ? -7.895 -5.611 17.237 1.00 80.06 281 VAL A C 1
ATOM 2149 O O . VAL A 1 281 ? -7.057 -6.268 16.603 1.00 80.06 281 VAL A O 1
ATOM 2152 N N . ALA A 1 282 ? -7.567 -4.913 18.320 1.00 77.81 282 ALA A N 1
ATOM 2153 C CA . ALA A 1 282 ? -6.220 -4.863 18.864 1.00 77.81 282 ALA A CA 1
ATOM 2154 C C . ALA A 1 282 ? -5.977 -6.029 19.832 1.00 77.81 282 ALA A C 1
ATOM 2156 O O . ALA A 1 282 ? -6.743 -6.264 20.768 1.00 77.81 282 ALA A O 1
ATOM 2157 N N . LEU A 1 283 ? -4.878 -6.762 19.614 1.00 68.69 283 LEU A N 1
ATOM 2158 C CA . LEU A 1 283 ? -4.458 -7.858 20.500 1.00 68.69 283 LEU A CA 1
ATOM 2159 C C . LEU A 1 283 ? -3.449 -7.401 21.566 1.00 68.69 283 LEU A C 1
ATOM 2161 O O . LEU A 1 283 ? -3.207 -8.137 22.523 1.00 68.69 283 LEU A O 1
ATOM 2165 N N . ALA A 1 284 ? -2.826 -6.228 21.414 1.00 64.50 284 ALA A N 1
ATOM 2166 C CA . ALA A 1 284 ? -1.778 -5.793 22.335 1.00 64.50 284 ALA A CA 1
ATOM 2167 C C . ALA A 1 284 ? -2.296 -5.266 23.673 1.00 64.50 284 ALA A C 1
ATOM 2169 O O . ALA A 1 284 ? -3.387 -4.706 23.773 1.00 64.50 284 ALA A O 1
ATOM 2170 N N . SER A 1 285 ? -1.453 -5.432 24.696 1.00 57.56 285 SER A N 1
ATOM 2171 C CA . SER A 1 285 ? -1.648 -4.920 26.057 1.00 57.56 285 SER A CA 1
ATOM 2172 C C . SER A 1 285 ? -1.524 -3.404 26.172 1.00 57.56 285 SER A C 1
ATOM 2174 O O . SER A 1 285 ? -1.970 -2.832 27.165 1.00 57.56 285 SER A O 1
ATOM 2176 N N . SER A 1 286 ? -0.948 -2.761 25.159 1.00 64.81 286 SER A N 1
ATOM 2177 C CA . SER A 1 286 ? -0.845 -1.316 25.003 1.00 64.81 286 SER A CA 1
ATOM 2178 C C . SER A 1 286 ? -0.857 -0.973 23.515 1.00 64.81 286 SER A C 1
ATOM 2180 O O . SER A 1 286 ? -0.359 -1.740 22.698 1.00 64.81 286 SER A O 1
ATOM 2182 N N . GLY A 1 287 ? -1.455 0.155 23.140 1.00 79.50 287 GLY A N 1
ATOM 2183 C CA . GLY A 1 287 ? -1.571 0.552 21.739 1.00 79.50 287 GLY A CA 1
ATOM 2184 C C . GLY A 1 287 ? -2.724 1.515 21.499 1.00 79.50 287 GLY A C 1
ATOM 2185 O O . GLY A 1 287 ? -3.410 1.930 22.436 1.00 79.50 287 GLY A O 1
ATOM 2186 N N . ARG A 1 288 ? -2.910 1.879 20.232 1.00 86.88 288 ARG A N 1
ATOM 2187 C CA . ARG A 1 288 ? -3.955 2.791 19.760 1.00 86.88 288 ARG A CA 1
ATOM 2188 C C . ARG A 1 288 ? -4.818 2.076 18.724 1.00 86.88 288 ARG A C 1
ATOM 2190 O O . ARG A 1 288 ? -4.273 1.427 17.834 1.00 86.88 288 ARG A O 1
ATOM 2197 N N . GLY A 1 289 ? -6.136 2.216 18.799 1.00 88.31 289 GLY A N 1
ATOM 2198 C CA . GLY A 1 289 ? -7.025 1.822 17.707 1.00 88.31 289 GLY A CA 1
ATOM 2199 C C . GLY A 1 289 ? -6.736 2.693 16.490 1.00 88.31 289 GLY A C 1
ATOM 2200 O O . GLY A 1 289 ? -6.194 2.221 15.493 1.00 88.31 289 GLY A O 1
ATOM 2201 N N . ILE A 1 290 ? -6.990 3.990 16.631 1.00 88.75 290 ILE A N 1
ATOM 2202 C CA . ILE A 1 290 ? -6.720 5.006 15.613 1.00 88.75 290 ILE A CA 1
ATOM 2203 C C . ILE A 1 290 ? -5.718 6.017 16.169 1.00 88.75 290 ILE A C 1
ATOM 2205 O O . ILE A 1 290 ? -5.825 6.454 17.315 1.00 88.75 290 ILE A O 1
ATOM 2209 N N . SER A 1 291 ? -4.732 6.388 15.361 1.00 89.31 291 SER A N 1
ATOM 2210 C CA . SER A 1 291 ? -3.778 7.453 15.659 1.00 89.31 291 SER A CA 1
ATOM 2211 C C . SER A 1 291 ? -3.886 8.509 14.574 1.00 89.31 291 SER A C 1
ATOM 2213 O O . SER A 1 291 ? -3.793 8.180 13.396 1.00 89.31 291 SER A O 1
ATOM 2215 N N . THR A 1 292 ? -4.073 9.767 14.957 1.00 86.50 292 THR A N 1
ATOM 2216 C CA . THR A 1 292 ? -4.066 10.893 14.023 1.00 86.50 292 THR A CA 1
ATOM 2217 C C . THR A 1 292 ? -2.890 11.812 14.327 1.00 86.50 292 THR A C 1
ATOM 2219 O O . THR A 1 292 ? -2.559 12.044 15.489 1.00 86.50 292 THR A O 1
ATOM 2222 N N . THR A 1 293 ? -2.238 12.329 13.291 1.00 85.75 293 THR A N 1
ATOM 2223 C CA . THR A 1 293 ? -1.171 13.326 13.378 1.00 85.75 293 THR A CA 1
ATOM 2224 C C . THR A 1 293 ? -1.424 14.399 12.329 1.00 85.75 293 THR A C 1
ATOM 2226 O O . THR A 1 293 ? -1.632 14.058 11.168 1.00 85.75 293 THR A O 1
ATOM 2229 N N . HIS A 1 294 ? -1.452 15.685 12.700 1.00 82.19 294 HIS A N 1
ATOM 2230 C CA . HIS A 1 294 ? -1.705 16.790 11.751 1.00 82.19 294 HIS A CA 1
ATOM 2231 C C . HIS A 1 294 ? -2.939 16.576 10.860 1.00 82.19 294 HIS A C 1
ATOM 2233 O O . HIS A 1 294 ? -2.942 16.910 9.678 1.00 82.19 294 HIS A O 1
ATOM 2239 N N . THR A 1 295 ? -3.972 15.957 11.429 1.00 75.62 295 THR A N 1
ATOM 2240 C CA . THR A 1 295 ? -5.182 15.564 10.707 1.00 75.62 295 THR A CA 1
ATOM 2241 C C . THR A 1 295 ? -6.291 16.573 10.965 1.00 75.62 295 THR A C 1
ATOM 2243 O O . THR A 1 295 ? -6.491 16.966 12.116 1.00 75.62 295 THR A O 1
ATOM 2246 N N . SER A 1 296 ? -7.004 17.004 9.924 1.00 68.38 296 SER A N 1
ATOM 2247 C CA . SER A 1 296 ? -8.193 17.859 10.047 1.00 68.38 296 SER A CA 1
ATOM 2248 C C . SER A 1 296 ? -9.465 17.054 9.774 1.00 68.38 296 SER A C 1
ATOM 2250 O O . SER A 1 296 ? -9.480 16.247 8.851 1.00 68.38 296 SER A O 1
ATOM 2252 N N . LEU A 1 297 ? -10.498 17.274 10.603 1.00 65.50 297 LEU A N 1
ATOM 2253 C CA . LEU A 1 297 ? -11.868 16.747 10.494 1.00 65.50 297 LEU A CA 1
ATOM 2254 C C . LEU A 1 297 ? -11.963 15.316 9.932 1.00 65.50 297 LEU A C 1
ATOM 2256 O O . LEU A 1 297 ? -12.157 15.099 8.739 1.00 65.50 297 LEU A O 1
ATOM 2260 N N . LEU A 1 298 ? -11.870 14.335 10.825 1.00 72.19 298 LEU A N 1
ATOM 2261 C CA . LEU A 1 298 ? -12.077 12.923 10.515 1.00 72.19 298 LEU A CA 1
ATOM 2262 C C . LEU A 1 298 ? -13.478 12.511 10.968 1.00 72.19 298 LEU A C 1
ATOM 2264 O O . LEU A 1 298 ? -13.768 12.630 12.156 1.00 72.19 298 LEU A O 1
ATOM 2268 N N . ARG A 1 299 ? -14.297 11.990 10.047 1.00 75.56 299 ARG A N 1
ATOM 2269 C CA . ARG A 1 299 ? -15.552 11.299 10.359 1.00 75.56 299 ARG A CA 1
ATOM 2270 C C . ARG A 1 299 ? -15.338 9.793 10.272 1.00 75.56 299 ARG A C 1
ATOM 2272 O O . ARG A 1 299 ? -14.777 9.280 9.305 1.00 75.56 299 ARG A O 1
ATOM 2279 N N . LEU A 1 300 ? -15.816 9.090 11.286 1.00 75.69 300 LEU A N 1
ATOM 2280 C CA . LEU A 1 300 ? -15.862 7.637 11.325 1.00 75.69 300 LEU A CA 1
ATOM 2281 C C . LEU A 1 300 ? -17.343 7.225 11.369 1.00 75.69 300 LEU A C 1
ATOM 2283 O O . LEU A 1 300 ? -18.067 7.686 12.254 1.00 75.69 300 LEU A O 1
ATOM 2287 N N . ASP A 1 301 ? -17.791 6.411 10.416 1.00 75.81 301 ASP A N 1
ATOM 2288 C CA . ASP A 1 301 ? -19.187 5.980 10.268 1.00 75.81 301 ASP A CA 1
ATOM 2289 C C . ASP A 1 301 ? -19.280 4.444 10.268 1.00 75.81 301 ASP A C 1
ATOM 2291 O O . ASP A 1 301 ? -18.974 3.772 9.284 1.00 75.81 301 ASP A O 1
ATOM 2295 N N . GLY A 1 302 ? -19.658 3.857 11.402 1.00 79.19 302 GLY A N 1
ATOM 2296 C CA . GLY A 1 302 ? -19.691 2.402 11.563 1.00 79.19 302 GLY A CA 1
ATOM 2297 C C . GLY A 1 302 ? -18.325 1.751 11.785 1.00 79.19 302 GLY A C 1
ATOM 2298 O O . GLY A 1 302 ? -17.280 2.403 11.813 1.00 79.19 302 GLY A O 1
ATOM 2299 N N . GLY A 1 303 ? -18.350 0.427 11.952 1.00 84.12 303 GLY A N 1
ATOM 2300 C CA . GLY A 1 303 ? -17.185 -0.373 12.337 1.00 84.12 303 GLY A CA 1
ATOM 2301 C C . GLY A 1 303 ? -17.086 -0.578 13.850 1.00 84.12 303 GLY A C 1
ATOM 2302 O O . GLY A 1 303 ? -18.065 -0.359 14.554 1.00 84.12 303 GLY A O 1
ATOM 2303 N N . SER A 1 304 ? -15.931 -1.010 14.360 1.00 86.31 304 SER A N 1
ATOM 2304 C CA . SER A 1 304 ? -15.694 -1.203 15.802 1.00 86.31 304 SER A CA 1
ATOM 2305 C C . SER A 1 304 ? -14.220 -1.037 16.171 1.00 86.31 304 SER A C 1
ATOM 2307 O O . SER A 1 304 ? -13.333 -1.211 15.335 1.00 86.31 304 SER A O 1
ATOM 2309 N N . ILE A 1 305 ? -13.945 -0.691 17.432 1.00 86.75 305 ILE A N 1
ATOM 2310 C CA . ILE A 1 305 ? -12.594 -0.739 18.007 1.00 86.75 305 ILE A CA 1
ATOM 2311 C C . ILE A 1 305 ? -12.646 -1.609 19.258 1.00 86.75 305 ILE A C 1
ATOM 2313 O O . ILE A 1 305 ? -13.338 -1.285 20.223 1.00 86.75 305 ILE A O 1
ATOM 2317 N N . GLU A 1 306 ? -11.908 -2.713 19.260 1.00 86.19 306 GLU A N 1
ATOM 2318 C CA . GLU A 1 306 ? -12.033 -3.734 20.298 1.00 86.19 306 GLU A CA 1
ATOM 2319 C C . GLU A 1 306 ? -10.677 -4.164 20.850 1.00 86.19 306 GLU A C 1
ATOM 2321 O O . GLU A 1 306 ? -9.712 -4.376 20.110 1.00 86.19 306 GLU A O 1
ATOM 2326 N N . ALA A 1 307 ? -10.621 -4.343 22.170 1.00 83.19 307 ALA A N 1
ATOM 2327 C CA . ALA A 1 307 ? -9.528 -5.037 22.832 1.00 83.19 307 ALA A CA 1
ATOM 2328 C C . ALA A 1 307 ? -9.845 -6.526 22.855 1.00 83.19 307 ALA A C 1
ATOM 2330 O O . ALA A 1 307 ? -10.806 -6.954 23.491 1.00 83.19 307 ALA A O 1
ATOM 2331 N N . ALA A 1 308 ? -9.020 -7.345 22.213 1.00 79.44 308 ALA A N 1
ATOM 2332 C CA . ALA A 1 308 ? -9.276 -8.781 22.201 1.00 79.44 308 ALA A CA 1
ATOM 2333 C C . ALA A 1 308 ? -8.994 -9.473 23.539 1.00 79.44 308 ALA A C 1
ATOM 2335 O O . ALA A 1 308 ? -9.487 -10.575 23.776 1.00 79.44 308 ALA A O 1
ATOM 2336 N N . VAL A 1 309 ? -8.182 -8.859 24.405 1.00 80.75 309 VAL A N 1
ATOM 2337 C CA . VAL A 1 309 ? -7.925 -9.366 25.756 1.00 80.75 309 VAL A CA 1
ATOM 2338 C C . VAL A 1 309 ? -8.572 -8.404 26.757 1.00 80.75 309 VAL A C 1
ATOM 2340 O O . VAL A 1 309 ? -8.173 -7.240 26.799 1.00 80.75 309 VAL A O 1
ATOM 2343 N N . PRO A 1 310 ? -9.518 -8.864 27.599 1.00 74.75 310 PRO A N 1
ATOM 2344 C CA . PRO A 1 310 ? -10.291 -7.998 28.498 1.00 74.75 310 PRO A CA 1
ATOM 2345 C C . PRO A 1 310 ? -9.472 -7.160 29.486 1.00 74.75 310 PRO A C 1
ATOM 2347 O O . PRO A 1 310 ? -9.965 -6.166 30.006 1.00 74.75 310 PRO A O 1
ATOM 2350 N N . THR A 1 311 ? -8.240 -7.572 29.789 1.00 77.12 311 THR A N 1
ATOM 2351 C CA . THR A 1 311 ? -7.344 -6.862 30.713 1.00 77.12 311 THR A CA 1
ATOM 2352 C C . THR A 1 311 ? -6.457 -5.824 30.029 1.00 77.12 311 THR A C 1
ATOM 2354 O O . THR A 1 311 ? -5.697 -5.143 30.712 1.00 77.12 311 THR A O 1
ATOM 2357 N N . ASN A 1 312 ? -6.483 -5.736 28.699 1.00 74.06 312 ASN A N 1
ATOM 2358 C CA . ASN A 1 312 ? -5.640 -4.798 27.970 1.00 74.06 312 ASN A CA 1
ATOM 2359 C C . ASN A 1 312 ? -6.221 -3.387 28.052 1.00 74.06 312 ASN A C 1
ATOM 2361 O O . ASN A 1 312 ? -7.421 -3.185 27.905 1.00 74.06 312 ASN A O 1
ATOM 2365 N N . THR A 1 313 ? -5.349 -2.398 28.229 1.00 71.25 313 THR A N 1
ATOM 2366 C CA . THR A 1 313 ? -5.705 -0.981 28.146 1.00 71.25 313 THR A CA 1
ATOM 2367 C C . THR A 1 313 ? -5.235 -0.447 26.804 1.00 71.25 313 THR A C 1
ATOM 2369 O O . THR A 1 313 ? -4.086 -0.027 26.654 1.00 71.25 313 THR A O 1
ATOM 2372 N N . ILE A 1 314 ? -6.113 -0.496 25.810 1.00 79.25 314 ILE A N 1
ATOM 2373 C CA . ILE A 1 314 ? -5.884 0.176 24.530 1.00 79.25 314 ILE A CA 1
ATOM 2374 C C . ILE A 1 314 ? -6.569 1.536 24.522 1.00 79.25 314 ILE A C 1
ATOM 2376 O O . ILE A 1 314 ? -7.657 1.705 25.073 1.00 79.25 314 ILE A O 1
ATOM 2380 N N . ILE A 1 315 ? -5.911 2.499 23.885 1.00 83.94 315 ILE A N 1
ATOM 2381 C CA . ILE A 1 315 ? -6.471 3.820 23.614 1.00 83.94 315 ILE A CA 1
ATOM 2382 C C . ILE A 1 315 ? -7.297 3.706 22.338 1.00 83.94 315 ILE A C 1
ATOM 2384 O O . ILE A 1 315 ? -6.774 3.280 21.311 1.00 83.94 315 ILE A O 1
ATOM 2388 N N . GLY A 1 316 ? -8.572 4.087 22.374 1.00 83.00 316 GLY A N 1
ATOM 2389 C CA . GLY A 1 316 ? -9.436 3.994 21.194 1.00 83.00 316 GLY A CA 1
ATOM 2390 C C . GLY A 1 316 ? -8.953 4.894 20.067 1.00 83.00 316 GLY A C 1
ATOM 2391 O O . GLY A 1 316 ? -8.590 4.410 18.995 1.00 83.00 316 GLY A O 1
ATOM 2392 N N . VAL A 1 317 ? -8.878 6.196 20.343 1.00 84.38 317 VAL A N 1
ATOM 2393 C CA . VAL A 1 317 ? -8.421 7.203 19.384 1.00 84.38 317 VAL A CA 1
ATOM 2394 C C . VAL A 1 317 ? -7.427 8.143 20.051 1.00 84.38 317 VAL A C 1
ATOM 2396 O O . VAL A 1 317 ? -7.728 8.739 21.078 1.00 84.38 317 VAL A O 1
ATOM 2399 N N . TRP A 1 318 ? -6.247 8.284 19.456 1.00 86.31 3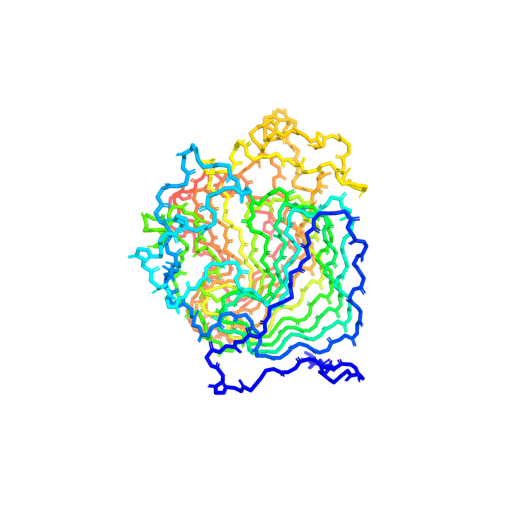18 TRP A N 1
A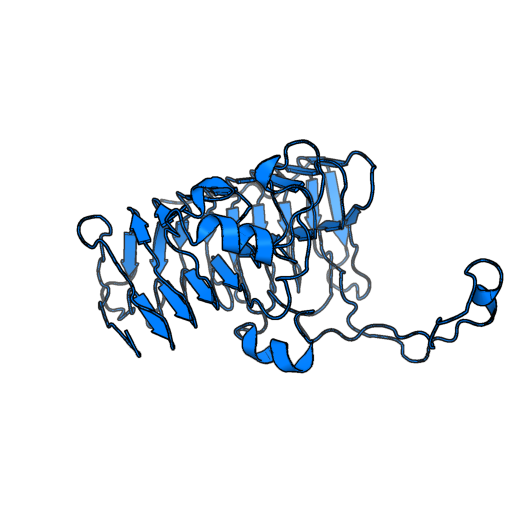TOM 2400 C CA . TRP A 1 318 ? -5.193 9.187 19.908 1.00 86.31 318 TRP A CA 1
ATOM 2401 C C . TRP A 1 318 ? -4.989 10.317 18.902 1.00 86.31 318 TRP A C 1
ATOM 2403 O O . TRP A 1 318 ? -4.782 10.044 17.720 1.00 86.31 318 TRP A O 1
ATOM 2413 N N . CYS A 1 319 ? -4.948 11.563 19.374 1.00 83.62 319 CYS A N 1
ATOM 2414 C CA . CYS A 1 319 ? -4.718 12.731 18.532 1.00 83.62 319 CYS A CA 1
ATOM 2415 C C . CYS A 1 319 ? -3.360 13.371 18.807 1.00 83.62 319 CYS A C 1
ATOM 2417 O O . CYS A 1 319 ? -3.072 13.799 19.920 1.00 83.62 319 CYS A O 1
ATOM 2419 N N . ASN A 1 320 ? -2.535 13.550 17.788 1.00 80.44 320 ASN A N 1
ATOM 2420 C CA . ASN A 1 320 ? -1.268 14.258 17.903 1.00 80.44 320 ASN A CA 1
ATOM 2421 C C . ASN A 1 320 ? -1.283 15.522 17.033 1.00 80.44 320 ASN A C 1
ATOM 2423 O O . ASN A 1 320 ? -1.235 15.438 15.811 1.00 80.44 320 ASN A O 1
ATOM 2427 N N . ASN A 1 321 ? -1.328 16.709 17.646 1.00 72.56 321 ASN A N 1
ATOM 2428 C CA . ASN A 1 321 ? -1.286 17.992 16.925 1.00 72.56 321 ASN A CA 1
ATOM 2429 C C . ASN A 1 321 ? -2.307 18.087 15.764 1.00 72.56 321 ASN A C 1
ATOM 2431 O O . ASN A 1 321 ? -1.945 18.465 14.647 1.00 72.56 321 ASN A O 1
ATOM 2435 N N . GLY A 1 322 ? -3.554 17.671 16.007 1.00 62.50 322 GLY A N 1
ATOM 2436 C CA . GLY A 1 322 ? -4.635 17.649 15.015 1.00 62.50 322 GLY A CA 1
ATOM 2437 C C . GLY A 1 322 ? -5.573 18.855 15.106 1.00 62.50 322 GLY A C 1
ATOM 2438 O O . GLY A 1 322 ? -5.551 19.603 16.080 1.00 62.50 322 GLY A O 1
ATOM 2439 N N . GLY A 1 323 ? -6.395 19.040 14.072 1.00 62.91 323 GLY A N 1
ATOM 2440 C CA . GLY A 1 323 ? -7.579 19.899 14.130 1.00 62.91 323 GLY A CA 1
ATOM 2441 C C . GLY A 1 323 ? -8.727 19.232 14.906 1.00 62.91 323 GLY A C 1
ATOM 2442 O O . GLY A 1 323 ? -8.551 18.135 15.440 1.00 62.91 323 GLY A O 1
ATOM 2443 N N . PRO A 1 324 ? -9.915 19.861 14.971 1.00 63.38 324 PRO A N 1
ATOM 2444 C CA . PRO A 1 324 ? -11.071 19.265 15.636 1.00 63.38 324 PRO A CA 1
ATOM 2445 C C . PRO A 1 324 ? -11.411 17.895 15.032 1.00 63.38 324 PRO A C 1
ATOM 2447 O O . PRO A 1 324 ? -11.433 17.724 13.810 1.00 63.38 324 PRO A O 1
ATOM 2450 N N . LEU A 1 325 ? -11.671 16.928 15.912 1.00 67.19 325 LEU A N 1
ATOM 2451 C CA . LEU A 1 325 ? -12.029 15.552 15.582 1.00 67.19 325 LEU A CA 1
ATOM 2452 C C . LEU A 1 325 ? -13.493 15.296 15.960 1.00 67.19 325 LEU A C 1
ATOM 2454 O O . LEU A 1 325 ? -13.863 15.441 17.128 1.00 67.19 325 LEU A O 1
ATOM 2458 N N . GLU A 1 326 ? -14.308 14.877 14.991 1.00 67.88 326 GLU A N 1
ATOM 2459 C CA . GLU A 1 326 ? -15.715 14.534 15.198 1.00 67.88 326 GLU A CA 1
ATOM 2460 C C . GLU A 1 326 ? -15.905 13.014 15.122 1.00 67.88 326 GLU A C 1
ATOM 2462 O O . GLU A 1 326 ? -15.886 12.409 14.056 1.00 67.88 326 GLU A O 1
ATOM 2467 N N . ILE A 1 327 ? -16.090 12.377 16.277 1.00 65.81 327 ILE A N 1
ATOM 2468 C CA . ILE A 1 327 ? -16.394 10.944 16.350 1.00 65.81 327 ILE A CA 1
ATOM 2469 C C . ILE A 1 327 ? -17.882 10.791 16.649 1.00 65.81 327 ILE A C 1
ATOM 2471 O O . ILE A 1 327 ? -18.349 11.253 17.693 1.00 65.81 327 ILE A O 1
ATOM 2475 N N . ASN A 1 328 ? -18.612 10.101 15.773 1.00 66.75 328 ASN A N 1
ATOM 2476 C CA . ASN A 1 328 ? -19.985 9.701 16.051 1.00 66.75 328 ASN A CA 1
ATOM 2477 C C . ASN A 1 328 ? -20.002 8.380 16.843 1.00 66.75 328 ASN A C 1
ATOM 2479 O O . ASN A 1 328 ? -19.988 7.285 16.283 1.00 66.75 328 ASN A O 1
ATOM 2483 N N . TYR A 1 329 ? -20.000 8.490 18.174 1.00 58.91 329 TYR A N 1
ATOM 2484 C CA . TYR A 1 329 ? -19.916 7.339 19.083 1.00 58.91 329 TYR A CA 1
ATOM 2485 C C . TYR A 1 329 ? -21.150 6.434 19.070 1.00 58.91 329 TYR A C 1
ATOM 2487 O O . TYR A 1 329 ? -21.047 5.285 19.490 1.00 58.91 329 TYR A O 1
ATOM 2495 N N . GLU A 1 330 ? -22.301 6.909 18.586 1.00 56.97 330 GLU A N 1
ATOM 2496 C CA . GLU A 1 330 ? -23.500 6.067 18.481 1.00 56.97 330 GLU A CA 1
ATOM 2497 C C . GLU A 1 330 ? -23.333 4.952 17.436 1.00 56.97 330 GLU A C 1
ATOM 2499 O O . GLU A 1 330 ? -24.086 3.980 17.453 1.00 56.97 330 GLU A O 1
ATOM 2504 N N . VAL A 1 331 ? -22.324 5.060 16.562 1.00 62.50 331 VAL A N 1
ATOM 2505 C CA . VAL A 1 331 ? -22.128 4.166 15.412 1.00 62.50 331 VAL A CA 1
ATOM 2506 C C . VAL A 1 331 ? -20.877 3.286 15.541 1.00 62.50 331 VAL A C 1
ATOM 2508 O O . VAL A 1 331 ? -20.736 2.326 14.793 1.00 62.50 331 VAL A O 1
ATOM 2511 N N . ILE A 1 332 ? -19.977 3.559 16.497 1.00 70.00 332 ILE A N 1
ATOM 2512 C CA . ILE A 1 332 ? -18.702 2.829 16.642 1.00 70.00 332 ILE A CA 1
ATOM 2513 C C . ILE A 1 332 ? -18.616 2.211 18.033 1.00 70.00 332 ILE A C 1
ATOM 2515 O O . ILE A 1 332 ? -18.205 2.885 18.986 1.00 70.00 332 ILE A O 1
ATOM 2519 N N . PRO A 1 333 ? -18.970 0.924 18.182 1.00 73.06 333 PRO A N 1
ATOM 2520 C CA . PRO A 1 333 ? -18.773 0.208 19.424 1.00 73.06 333 PRO A CA 1
ATOM 2521 C C . PRO A 1 333 ? -17.292 0.215 19.808 1.00 73.06 333 PRO A C 1
ATOM 2523 O O . PRO A 1 333 ? -16.421 -0.190 19.034 1.00 73.06 333 PRO A O 1
ATOM 2526 N N . MET A 1 334 ? -17.019 0.666 21.031 1.00 73.94 334 MET A N 1
ATOM 2527 C CA . MET A 1 334 ? -15.711 0.561 21.667 1.00 73.94 334 MET A CA 1
ATOM 2528 C C . MET A 1 334 ? -15.811 -0.441 22.815 1.00 73.94 334 MET A C 1
ATOM 2530 O O . MET A 1 334 ? -16.458 -0.166 23.826 1.00 73.94 334 MET A O 1
ATOM 2534 N N . VAL A 1 335 ? -15.202 -1.618 22.662 1.00 74.50 335 VAL A N 1
ATOM 2535 C CA . VAL A 1 335 ? -15.322 -2.719 23.635 1.00 74.50 335 VAL A CA 1
ATOM 2536 C C . VAL A 1 335 ? -13.972 -3.005 24.282 1.00 74.50 335 VAL A C 1
ATOM 2538 O O . VAL A 1 335 ? -13.012 -3.371 23.609 1.00 74.50 335 VAL A O 1
ATOM 2541 N N . GLY A 1 336 ? -13.897 -2.848 25.608 1.00 65.75 336 GLY A N 1
ATOM 2542 C CA . GLY A 1 336 ? -12.653 -3.060 26.361 1.00 65.75 336 GLY A CA 1
ATOM 2543 C C . GLY A 1 336 ? -11.578 -2.005 26.078 1.00 65.75 336 GLY A C 1
ATOM 2544 O O . GLY A 1 336 ? -10.394 -2.266 26.252 1.00 65.75 336 GLY A O 1
ATOM 2545 N N . VAL A 1 337 ? -11.983 -0.822 25.611 1.00 68.56 337 VAL A N 1
ATOM 2546 C CA . VAL A 1 337 ? -11.085 0.244 25.159 1.00 68.56 337 VAL A CA 1
ATOM 2547 C C . VAL A 1 337 ? -11.279 1.471 26.033 1.00 68.56 337 VAL A C 1
ATOM 2549 O O . VAL A 1 337 ? -12.409 1.900 26.261 1.00 68.56 337 VAL A O 1
ATOM 2552 N N . ASN A 1 338 ? -10.181 2.068 26.491 1.00 68.06 338 ASN A N 1
ATOM 2553 C CA . ASN A 1 338 ? -10.244 3.380 27.114 1.00 68.06 338 ASN A CA 1
ATOM 2554 C C . ASN A 1 338 ? -10.370 4.425 26.008 1.00 68.06 338 ASN A C 1
ATOM 2556 O O . ASN A 1 338 ? -9.495 4.556 25.145 1.00 68.06 338 ASN A O 1
ATOM 2560 N N . LEU A 1 339 ? -11.444 5.210 26.050 1.00 61.31 339 LEU A N 1
ATOM 2561 C CA . LEU A 1 339 ? -11.510 6.444 25.283 1.00 61.31 339 LEU A CA 1
ATOM 2562 C C . LEU A 1 339 ? -10.642 7.494 25.984 1.00 61.31 339 LEU A C 1
ATOM 2564 O O . LEU A 1 339 ? -11.134 8.379 26.678 1.00 61.31 339 LEU A O 1
ATOM 2568 N N . GLU A 1 340 ? -9.330 7.377 25.832 1.00 59.19 340 GLU A N 1
ATOM 2569 C CA . GLU A 1 340 ? -8.424 8.456 26.192 1.00 59.19 340 GLU A CA 1
ATOM 2570 C C . GLU A 1 340 ? -8.265 9.367 24.978 1.00 59.19 340 GLU A C 1
ATOM 2572 O O . GLU A 1 340 ? -7.585 9.015 24.017 1.00 59.19 340 GLU A O 1
ATOM 2577 N N . ARG A 1 341 ? -8.871 10.560 25.028 1.00 57.81 341 ARG A N 1
ATOM 2578 C CA . ARG A 1 341 ? -8.439 11.680 24.184 1.00 57.81 341 ARG A CA 1
ATOM 2579 C C . ARG A 1 341 ? -7.048 12.104 24.655 1.00 57.81 341 ARG A C 1
ATOM 2581 O O . ARG A 1 341 ? -6.903 12.995 25.484 1.00 57.81 341 ARG A O 1
ATOM 2588 N N . GLY A 1 342 ? -6.024 11.396 24.198 1.00 51.84 342 GLY A N 1
ATOM 2589 C CA . GLY A 1 342 ? -4.637 11.769 24.435 1.00 51.84 342 GLY A CA 1
ATOM 2590 C C . GLY A 1 342 ? -4.178 12.788 23.396 1.00 51.84 342 GLY A C 1
ATOM 2591 O O . GLY A 1 342 ? -4.322 12.529 22.202 1.00 51.84 342 GLY A O 1
ATOM 2592 N N . GLY A 1 343 ? -3.625 13.915 23.858 1.00 55.72 343 GLY A N 1
ATOM 2593 C CA . GLY A 1 343 ? -3.046 14.989 23.037 1.00 55.72 343 GLY A CA 1
ATOM 2594 C C . GLY A 1 343 ? -3.940 16.227 22.866 1.00 55.72 343 GLY A C 1
ATOM 2595 O O . GLY A 1 343 ? -4.878 16.425 23.627 1.00 55.72 343 GLY A O 1
ATOM 2596 N N . ALA A 1 344 ? -3.603 17.103 21.912 1.00 56.28 344 ALA A N 1
ATOM 2597 C CA . ALA A 1 344 ? -4.285 18.385 21.671 1.00 56.28 344 ALA A CA 1
ATOM 2598 C C . ALA A 1 344 ? -5.541 18.220 20.788 1.00 56.28 344 ALA A C 1
ATOM 2600 O O . ALA A 1 344 ? -5.597 18.741 19.676 1.00 56.28 344 ALA A O 1
ATOM 2601 N N . CYS A 1 345 ? -6.500 17.444 21.292 1.00 56.94 345 CYS A N 1
ATOM 2602 C CA . CYS A 1 345 ? -7.883 17.327 20.830 1.00 56.94 345 CYS A CA 1
ATOM 2603 C C . CYS A 1 345 ? -8.803 17.906 21.930 1.00 56.94 345 CYS A C 1
ATOM 2605 O O . CYS A 1 345 ? -9.896 18.390 21.584 1.00 56.94 345 CYS A O 1
#